Protein AF-A0A928D3M2-F1 (afdb_monomer)

Foldseek 3Di:
DVVVVLLVVLVLLLVLLQAQFDDDDDDDDDDDDDDPDDDFQQLDPLRLVLQCLVCLVVLPLPSNVVQADPVLCVVVPPCDSVNSSSSSNSSVVPPVNVLCSQLVNCLSVLNLVSNQVSPDPVVQVVLCVVVVNDSVVSSVVSSVCSVVSNVSNCVSQVVQWDDDPSGIGGYCVPSDNSVVVVVVVVLQVLLQVLLLLLLQLQCVVCVVVVQFGAQDSLVSLVVCSSPDHSQVNLVSQERPQFPQADRDPDSDDDLSSGQKQAQGHRVDGLVVDPCQVLAFGIKGFQLRDPQPDQFIWTATSNSHIDTDGDHRSNPDAQLVVLVVSCVVVVHDCDPVSVSSSVSSVVSSVVD

Nearest PDB structures (foldseek):
  4w6v-assembly1_A  TM=1.801E-01  e=9.505E+00  Yersinia enterocolitica subsp. palearctica YE-P4

Structure (mmCIF, N/CA/C/O backbone):
data_AF-A0A928D3M2-F1
#
_entry.id   AF-A0A928D3M2-F1
#
loop_
_atom_site.group_PDB
_atom_site.id
_atom_site.type_symbol
_atom_site.label_atom_id
_atom_site.label_alt_id
_atom_site.label_comp_id
_atom_site.label_asym_id
_atom_site.label_entity_id
_atom_site.label_seq_id
_atom_site.pdbx_PDB_ins_code
_atom_site.Cartn_x
_atom_site.Cartn_y
_atom_site.Cartn_z
_atom_site.occupancy
_atom_site.B_iso_or_equiv
_atom_site.auth_seq_id
_atom_site.auth_comp_id
_atom_site.auth_asym_id
_atom_site.auth_atom_id
_atom_site.pdbx_PDB_model_num
ATOM 1 N N . MET A 1 1 ? 7.521 0.552 -31.554 1.00 62.47 1 MET A N 1
ATOM 2 C CA . MET A 1 1 ? 8.120 -0.748 -31.273 1.00 62.47 1 MET A CA 1
ATOM 3 C C . MET A 1 1 ? 9.401 -0.459 -30.557 1.00 62.47 1 MET A C 1
ATOM 5 O O . MET A 1 1 ? 9.390 -0.812 -29.409 1.00 62.47 1 MET A O 1
ATOM 9 N N . PHE A 1 2 ? 10.323 0.374 -31.042 1.00 68.50 2 PHE A N 1
ATOM 10 C CA . PHE A 1 2 ? 11.423 0.926 -30.237 1.00 68.50 2 PHE A CA 1
ATOM 11 C C . PHE A 1 2 ? 10.944 1.568 -28.921 1.00 68.50 2 PHE A C 1
ATOM 13 O O . PHE A 1 2 ? 11.212 1.004 -27.869 1.00 68.50 2 PHE A O 1
ATOM 20 N N . LYS A 1 3 ? 10.080 2.603 -28.942 1.00 70.38 3 LYS A N 1
ATOM 21 C CA . LYS A 1 3 ? 9.467 3.143 -27.697 1.00 70.38 3 LYS A CA 1
ATOM 22 C C . LYS A 1 3 ? 8.755 2.091 -26.835 1.00 70.38 3 LYS A C 1
ATOM 24 O O . LYS A 1 3 ? 8.817 2.138 -25.616 1.00 70.38 3 LYS A O 1
ATOM 29 N N . ARG A 1 4 ? 8.076 1.122 -27.463 1.00 67.62 4 ARG A N 1
ATOM 30 C CA . ARG A 1 4 ? 7.355 0.055 -26.742 1.00 67.62 4 ARG A CA 1
ATOM 31 C C . ARG A 1 4 ? 8.307 -0.973 -26.141 1.00 67.62 4 ARG A C 1
ATOM 33 O O . ARG A 1 4 ? 8.032 -1.436 -25.056 1.00 67.62 4 ARG A O 1
ATOM 40 N N . VAL A 1 5 ? 9.397 -1.304 -26.821 1.00 68.56 5 VAL A N 1
ATOM 41 C CA . VAL A 1 5 ? 10.455 -2.217 -26.394 1.00 68.56 5 VAL A CA 1
ATOM 42 C C . VAL A 1 5 ? 11.243 -1.555 -25.281 1.00 68.56 5 VAL A C 1
ATOM 44 O O . VAL A 1 5 ? 11.478 -2.216 -24.288 1.00 68.56 5 VAL A O 1
ATOM 47 N N . MET A 1 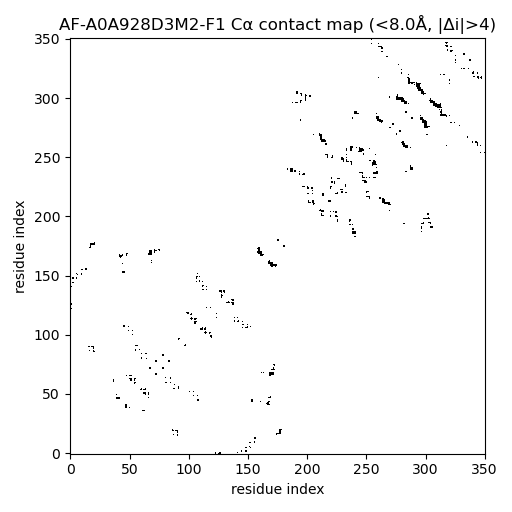6 ? 11.560 -0.261 -25.387 1.00 70.06 6 MET A N 1
ATOM 48 C CA . MET A 1 6 ? 12.191 0.508 -24.312 1.00 70.06 6 MET A CA 1
ATOM 49 C C . MET A 1 6 ? 11.274 0.621 -23.091 1.00 70.06 6 MET A C 1
ATOM 51 O O . MET A 1 6 ? 11.710 0.343 -21.981 1.00 70.06 6 MET A O 1
ATOM 55 N N . SER A 1 7 ? 9.982 0.901 -23.285 1.00 66.19 7 SER A N 1
ATOM 56 C CA . SER A 1 7 ? 8.991 0.897 -22.202 1.00 66.19 7 SER A CA 1
ATOM 57 C C . SER A 1 7 ? 8.798 -0.498 -21.584 1.00 66.19 7 SER A C 1
ATOM 59 O O . SER A 1 7 ? 8.741 -0.625 -20.363 1.00 66.19 7 SER A O 1
ATOM 61 N N . LEU A 1 8 ? 8.774 -1.560 -22.396 1.00 58.56 8 LEU A N 1
ATOM 62 C CA . LEU A 1 8 ? 8.721 -2.942 -21.916 1.00 58.56 8 LEU A CA 1
ATOM 63 C C . LEU A 1 8 ? 10.002 -3.297 -21.160 1.00 58.56 8 LEU A C 1
ATOM 65 O O . LEU A 1 8 ? 9.919 -3.933 -20.123 1.00 58.56 8 LEU A O 1
ATOM 69 N N . LEU A 1 9 ? 11.167 -2.840 -21.624 1.00 65.88 9 LEU A N 1
ATOM 70 C CA . LEU A 1 9 ? 12.449 -3.018 -20.948 1.00 65.88 9 LEU A CA 1
ATOM 71 C C . LEU A 1 9 ? 12.473 -2.320 -19.599 1.00 65.88 9 LEU A C 1
ATOM 73 O O . LEU A 1 9 ? 12.956 -2.892 -18.636 1.00 65.88 9 LEU A O 1
ATOM 77 N N . THR A 1 10 ? 11.947 -1.101 -19.525 1.00 63.31 10 THR A N 1
ATOM 78 C CA . THR A 1 10 ? 11.756 -0.352 -18.284 1.00 63.31 10 THR A CA 1
ATOM 79 C C . THR A 1 10 ? 10.900 -1.146 -17.297 1.00 63.31 10 THR A C 1
ATOM 81 O O . THR A 1 10 ? 11.272 -1.275 -16.132 1.00 63.31 10 THR A O 1
ATOM 84 N N . VAL A 1 11 ? 9.789 -1.725 -17.763 1.00 55.38 11 VAL A N 1
ATOM 85 C CA . VAL A 1 11 ? 8.927 -2.579 -16.935 1.00 55.38 11 VAL A CA 1
ATOM 86 C C . VAL A 1 11 ? 9.648 -3.867 -16.548 1.00 55.38 11 VAL A C 1
ATOM 88 O O . VAL A 1 11 ? 9.605 -4.250 -15.391 1.00 55.38 11 VAL A O 1
ATOM 91 N N . VAL A 1 12 ? 10.353 -4.512 -17.474 1.00 57.16 12 VAL A N 1
ATOM 92 C CA . VAL A 1 12 ? 11.064 -5.774 -17.253 1.00 57.16 12 VAL A CA 1
ATOM 93 C C . VAL A 1 12 ? 12.249 -5.592 -16.304 1.00 57.16 12 VAL A C 1
ATOM 95 O O . VAL A 1 12 ? 12.388 -6.384 -15.385 1.00 57.16 12 VAL A O 1
ATOM 98 N N . LEU A 1 13 ? 13.054 -4.538 -16.439 1.00 62.81 13 LEU A N 1
ATOM 99 C CA . LEU A 1 13 ? 14.112 -4.177 -15.487 1.00 62.81 13 LEU A CA 1
ATOM 100 C C . LEU A 1 13 ? 13.523 -3.846 -14.114 1.00 62.81 13 LEU A C 1
ATOM 102 O O . LEU A 1 13 ? 14.015 -4.342 -13.105 1.00 62.81 13 LEU A O 1
ATOM 106 N N . GLY A 1 14 ? 12.433 -3.072 -14.076 1.00 58.53 14 GLY A N 1
ATOM 107 C CA . GLY A 1 14 ? 11.723 -2.762 -12.838 1.00 58.53 14 GLY A CA 1
ATOM 108 C C . GLY A 1 14 ? 11.128 -4.002 -12.164 1.00 58.53 14 GLY A C 1
ATOM 109 O O . GLY A 1 14 ? 11.185 -4.115 -10.948 1.00 58.53 14 GLY A O 1
ATOM 110 N N . VAL A 1 15 ? 10.601 -4.955 -12.934 1.00 49.81 15 VAL A N 1
ATOM 111 C CA . VAL A 1 15 ? 10.026 -6.209 -12.432 1.00 49.81 15 VAL A CA 1
ATOM 112 C C . VAL A 1 15 ? 11.121 -7.205 -12.060 1.00 49.81 15 VAL A C 1
ATOM 114 O O . VAL A 1 15 ? 11.005 -7.833 -11.023 1.00 49.81 15 VAL A O 1
ATOM 117 N N . MET A 1 16 ? 12.207 -7.340 -12.825 1.00 54.28 16 MET A N 1
ATOM 118 C CA . MET A 1 16 ? 13.300 -8.272 -12.512 1.00 54.28 16 MET A CA 1
ATOM 119 C C . MET A 1 16 ? 14.088 -7.853 -11.271 1.00 54.28 16 MET A C 1
ATOM 121 O O . MET A 1 16 ? 14.431 -8.719 -10.467 1.00 54.28 16 MET A O 1
ATOM 125 N N . LEU A 1 17 ? 14.300 -6.547 -11.071 1.00 53.72 17 LEU A N 1
ATOM 126 C CA . LEU A 1 17 ? 14.847 -6.014 -9.819 1.00 53.72 17 LEU A CA 1
ATOM 127 C C . LEU A 1 17 ? 13.923 -6.291 -8.624 1.00 53.72 17 LEU A C 1
ATOM 129 O O . LEU A 1 17 ? 14.406 -6.436 -7.508 1.00 53.72 17 LEU A O 1
ATOM 133 N N . VAL A 1 18 ? 12.614 -6.426 -8.857 1.00 48.44 18 VAL A N 1
ATOM 134 C CA . VAL A 1 18 ? 11.627 -6.784 -7.827 1.00 48.44 18 VAL A CA 1
ATOM 135 C C . VAL A 1 18 ? 11.446 -8.300 -7.682 1.00 48.44 18 VAL A C 1
ATOM 137 O O . VAL A 1 18 ? 11.096 -8.731 -6.598 1.00 48.44 18 VAL A O 1
ATOM 140 N N . CYS A 1 19 ? 11.668 -9.123 -8.716 1.00 37.03 19 CYS A N 1
ATOM 141 C CA . CYS A 1 19 ? 11.239 -10.534 -8.785 1.00 37.03 19 CYS A CA 1
ATOM 142 C C . CYS A 1 19 ? 12.330 -11.594 -8.548 1.00 37.03 19 CYS A C 1
ATOM 144 O O . CYS A 1 19 ? 12.019 -12.786 -8.551 1.00 37.03 19 CYS A O 1
ATOM 146 N N . CYS A 1 20 ? 13.575 -11.217 -8.255 1.00 45.06 20 CYS A N 1
ATOM 147 C CA . CYS A 1 20 ? 14.636 -12.189 -7.969 1.00 45.06 20 CYS A CA 1
ATOM 148 C C . CYS A 1 20 ? 14.691 -12.592 -6.493 1.00 45.06 20 CYS A C 1
ATOM 150 O O . CYS A 1 20 ? 15.542 -12.140 -5.734 1.00 45.06 20 CYS A O 1
ATOM 152 N N . GLY A 1 21 ? 13.777 -13.481 -6.104 1.00 39.31 21 GLY A N 1
ATOM 153 C CA . GLY A 1 21 ? 13.749 -14.122 -4.789 1.00 39.31 21 GLY A CA 1
ATOM 154 C C . GLY A 1 21 ? 13.285 -15.571 -4.894 1.00 39.31 21 GLY A C 1
ATOM 155 O O . GLY A 1 21 ? 12.153 -15.877 -4.547 1.00 39.31 21 GLY A O 1
ATOM 156 N N . CYS A 1 22 ? 14.142 -16.445 -5.428 1.00 36.56 22 CYS A N 1
ATOM 157 C CA . CYS A 1 22 ? 14.086 -17.904 -5.264 1.00 36.56 22 CYS A CA 1
ATOM 158 C C . CYS A 1 22 ? 15.414 -18.500 -5.761 1.00 36.56 22 CYS A C 1
ATOM 160 O O . CYS A 1 22 ? 15.548 -18.846 -6.932 1.00 36.56 22 CYS A O 1
ATOM 162 N N . GLY A 1 23 ? 16.409 -18.591 -4.879 1.00 36.75 23 GLY A N 1
ATOM 163 C CA . GLY A 1 23 ? 17.674 -19.279 -5.136 1.00 36.75 23 GLY A CA 1
ATOM 164 C C . GLY A 1 23 ? 18.000 -20.189 -3.958 1.00 36.75 23 GLY A C 1
ATOM 165 O O . GLY A 1 23 ? 17.955 -19.740 -2.818 1.00 36.75 23 GLY A O 1
ATOM 166 N N . LYS A 1 24 ? 18.249 -21.471 -4.242 1.00 38.53 24 LYS A N 1
ATOM 167 C CA . LYS A 1 24 ? 18.754 -22.466 -3.288 1.00 38.53 24 LYS A CA 1
ATOM 168 C C . LYS A 1 24 ? 20.224 -22.188 -2.984 1.00 38.53 24 LYS A C 1
ATOM 170 O O . LYS A 1 24 ? 20.948 -21.782 -3.890 1.00 38.53 24 LYS A O 1
ATOM 175 N N . ASP A 1 25 ? 20.629 -22.493 -1.755 1.00 31.89 25 ASP A N 1
ATOM 176 C CA . ASP A 1 25 ? 22.012 -22.451 -1.282 1.00 31.89 25 ASP A CA 1
ATOM 177 C C . ASP A 1 25 ? 22.955 -23.125 -2.288 1.00 31.89 25 ASP A C 1
ATOM 179 O O . ASP A 1 25 ? 22.860 -24.326 -2.558 1.00 31.89 25 ASP A O 1
ATOM 183 N N . SER A 1 26 ? 23.846 -22.333 -2.877 1.00 39.00 26 SER A N 1
ATOM 184 C CA . SER A 1 26 ? 24.954 -22.822 -3.688 1.00 39.00 26 SER A CA 1
ATOM 185 C C . SER A 1 26 ? 26.255 -22.417 -3.013 1.00 39.00 26 SER A C 1
ATOM 187 O O . SER A 1 26 ? 26.586 -21.233 -2.968 1.00 39.00 26 SER A O 1
ATOM 189 N N . ASP A 1 27 ? 26.991 -23.403 -2.507 1.00 34.03 27 ASP A N 1
ATOM 190 C CA . ASP A 1 27 ? 28.328 -23.227 -1.947 1.00 34.03 27 ASP A CA 1
ATOM 191 C C . ASP A 1 27 ? 29.297 -22.721 -3.028 1.00 34.03 27 ASP A C 1
ATOM 193 O O . ASP A 1 27 ? 29.801 -23.492 -3.849 1.00 34.03 27 ASP A O 1
ATOM 197 N N . SER A 1 28 ? 29.593 -21.420 -3.032 1.00 39.06 28 SER A N 1
ATOM 198 C CA . SER A 1 28 ? 30.655 -20.845 -3.860 1.00 39.06 28 SER A CA 1
ATOM 199 C C . SER A 1 28 ? 31.855 -20.450 -3.000 1.00 39.06 28 SER A C 1
ATOM 201 O O . SER A 1 28 ? 31.776 -19.539 -2.179 1.00 39.06 28 SER A O 1
ATOM 203 N N . LYS A 1 29 ? 32.999 -21.108 -3.216 1.00 36.12 29 LYS A N 1
ATOM 204 C CA . LYS A 1 29 ? 34.301 -20.677 -2.685 1.00 36.12 29 LYS A CA 1
ATOM 205 C C . LYS A 1 29 ? 34.822 -19.498 -3.513 1.00 36.12 29 LYS A C 1
ATOM 207 O O . LYS A 1 29 ? 35.216 -19.695 -4.659 1.00 36.12 29 LYS A O 1
ATOM 212 N N . SER A 1 30 ? 34.871 -18.298 -2.937 1.00 38.09 30 SER A N 1
ATOM 213 C CA . SER A 1 30 ? 35.497 -17.120 -3.555 1.00 38.09 30 SER A CA 1
ATOM 214 C C . SER A 1 30 ? 36.898 -16.870 -2.985 1.00 38.09 30 SER A C 1
ATOM 216 O O . SER A 1 30 ? 37.050 -16.610 -1.792 1.00 38.09 30 SER A O 1
ATOM 218 N N . GLY A 1 31 ? 37.926 -16.913 -3.836 1.00 34.72 31 GLY A N 1
ATOM 219 C CA . GLY A 1 31 ? 39.236 -16.321 -3.552 1.00 34.72 31 GLY A CA 1
ATOM 220 C C . GLY A 1 31 ? 39.247 -14.864 -4.017 1.00 34.72 31 GLY A C 1
ATOM 221 O O . GLY A 1 31 ? 38.990 -14.603 -5.188 1.00 34.72 31 GLY A O 1
ATOM 222 N N . SER A 1 32 ? 39.508 -13.920 -3.110 1.00 34.94 32 SER A N 1
ATOM 223 C CA . SER A 1 32 ? 39.486 -12.475 -3.386 1.00 34.94 32 SER A CA 1
ATOM 224 C C . SER A 1 32 ? 40.903 -11.919 -3.536 1.00 34.94 32 SER A C 1
ATOM 226 O O . SER A 1 32 ? 41.659 -11.878 -2.565 1.00 34.94 32 SER A O 1
ATOM 228 N N . ALA A 1 33 ? 41.232 -11.422 -4.729 1.00 37.00 33 ALA A N 1
ATOM 229 C CA . ALA A 1 33 ? 42.280 -10.426 -4.922 1.00 37.00 33 ALA A CA 1
ATOM 230 C C . ALA A 1 33 ? 41.610 -9.042 -4.931 1.00 37.00 33 ALA A C 1
ATOM 232 O O . ALA A 1 33 ? 40.853 -8.727 -5.846 1.00 37.00 33 ALA A O 1
ATOM 233 N N . ALA A 1 34 ? 41.857 -8.232 -3.899 1.00 37.81 34 ALA A N 1
ATOM 234 C CA . ALA A 1 34 ? 41.281 -6.897 -3.769 1.00 37.81 34 ALA A CA 1
ATOM 235 C C . ALA A 1 34 ? 41.968 -5.918 -4.739 1.00 37.81 34 ALA A C 1
ATOM 237 O O . ALA A 1 34 ? 42.950 -5.262 -4.395 1.00 37.81 34 ALA A O 1
ATOM 238 N N . GLY A 1 35 ? 41.471 -5.841 -5.973 1.00 44.00 35 GLY A N 1
ATOM 239 C CA . GLY A 1 35 ? 41.755 -4.724 -6.869 1.00 44.00 35 GLY A CA 1
ATOM 240 C C . GLY A 1 35 ? 40.925 -3.513 -6.445 1.00 44.00 35 GLY A C 1
ATOM 241 O O . GLY A 1 35 ? 39.724 -3.638 -6.221 1.00 44.00 35 GLY A O 1
ATOM 242 N N . SER A 1 36 ? 41.537 -2.336 -6.308 1.00 46.28 36 SER A N 1
ATOM 243 C CA . SER A 1 36 ? 40.789 -1.109 -6.018 1.00 46.28 36 SER A CA 1
ATOM 244 C C . SER A 1 36 ? 39.851 -0.787 -7.183 1.00 46.28 36 SER A C 1
ATOM 246 O O . SER A 1 36 ? 40.319 -0.594 -8.308 1.00 46.28 36 SER A O 1
ATOM 248 N N . ALA A 1 37 ? 38.546 -0.721 -6.914 1.00 50.56 37 ALA A N 1
ATOM 249 C CA . ALA A 1 37 ? 37.542 -0.351 -7.905 1.00 50.56 37 ALA A CA 1
ATOM 250 C C . ALA A 1 37 ? 37.852 1.037 -8.511 1.00 50.56 37 ALA A C 1
ATOM 252 O O . ALA A 1 37 ? 38.298 1.934 -7.788 1.00 50.56 37 ALA A O 1
ATOM 253 N N . PRO A 1 38 ? 37.634 1.237 -9.824 1.00 54.16 38 PRO A N 1
ATOM 254 C CA . PRO A 1 38 ? 37.855 2.529 -10.463 1.00 54.16 38 PRO A CA 1
ATOM 255 C C . PRO A 1 38 ? 36.963 3.611 -9.838 1.00 54.16 38 PRO A C 1
ATOM 257 O O . PRO A 1 38 ? 35.815 3.353 -9.474 1.00 54.16 38 PRO A O 1
ATOM 260 N N . ALA A 1 39 ? 37.487 4.834 -9.723 1.00 65.00 39 ALA A N 1
ATOM 261 C CA . ALA A 1 39 ? 36.723 5.977 -9.234 1.00 65.00 39 ALA A CA 1
ATOM 262 C C . ALA A 1 39 ? 35.598 6.314 -10.228 1.00 65.00 39 ALA A C 1
ATOM 264 O O . ALA A 1 39 ? 35.860 6.762 -11.342 1.00 65.00 39 ALA A O 1
ATOM 265 N N . ILE A 1 40 ? 34.350 6.070 -9.831 1.00 71.56 40 ILE A N 1
ATOM 266 C CA . ILE A 1 40 ? 33.157 6.396 -10.621 1.00 71.56 40 ILE A CA 1
ATOM 267 C C . ILE A 1 40 ? 32.708 7.807 -10.245 1.00 71.56 40 ILE A C 1
ATOM 269 O O . ILE A 1 40 ? 32.594 8.128 -9.060 1.00 71.56 40 ILE A O 1
ATOM 273 N N . ASP A 1 41 ? 32.431 8.643 -11.245 1.00 75.94 41 ASP A N 1
ATOM 274 C CA . ASP A 1 41 ? 31.804 9.942 -11.022 1.00 75.94 41 ASP A CA 1
ATOM 275 C C . ASP A 1 41 ? 30.347 9.744 -10.586 1.00 75.94 41 ASP A C 1
ATOM 277 O O . ASP A 1 41 ? 29.439 9.554 -11.394 1.00 75.94 41 ASP A O 1
ATOM 281 N N . GLN A 1 42 ? 30.130 9.757 -9.274 1.00 76.12 42 GLN A N 1
ATOM 282 C CA . GLN A 1 42 ? 28.802 9.626 -8.687 1.00 76.12 42 GLN A CA 1
ATOM 283 C C . GLN A 1 42 ? 27.968 10.912 -8.823 1.00 76.12 42 GLN A C 1
ATOM 285 O O . GLN A 1 42 ? 26.826 10.922 -8.380 1.00 76.12 42 GLN A O 1
ATOM 290 N N . SER A 1 43 ? 28.468 11.997 -9.426 1.00 76.25 43 SER A N 1
ATOM 291 C CA . SER A 1 43 ? 27.649 13.198 -9.659 1.00 76.25 43 SER A CA 1
ATOM 292 C C . SER A 1 43 ? 26.608 13.012 -10.778 1.00 76.25 43 SER A C 1
ATOM 294 O O . SER A 1 43 ? 25.590 13.710 -10.793 1.00 76.25 43 SER A O 1
ATOM 296 N N . ASP A 1 44 ? 26.785 12.007 -11.648 1.00 85.44 44 ASP A N 1
ATOM 297 C CA . ASP A 1 44 ? 25.857 11.655 -12.728 1.00 85.44 44 ASP A CA 1
ATOM 298 C C . ASP A 1 44 ? 25.182 10.291 -12.490 1.00 85.44 44 ASP A C 1
ATOM 300 O O . ASP A 1 44 ? 25.807 9.229 -12.516 1.00 85.44 44 ASP A O 1
ATOM 304 N N . ALA A 1 45 ? 23.855 10.311 -12.342 1.00 81.00 45 ALA A N 1
ATOM 305 C CA . ALA A 1 45 ? 23.015 9.117 -12.255 1.00 81.00 45 ALA A CA 1
ATOM 306 C C . ALA A 1 45 ? 23.235 8.141 -13.428 1.00 81.00 45 ALA A C 1
ATOM 308 O O . ALA A 1 45 ? 23.171 6.924 -13.253 1.00 81.00 45 ALA A O 1
ATOM 309 N N . THR A 1 46 ? 23.506 8.664 -14.627 1.00 85.38 46 THR A N 1
ATOM 310 C CA . THR A 1 46 ? 23.753 7.863 -15.833 1.00 85.38 46 THR A CA 1
ATOM 311 C C . THR A 1 46 ? 25.033 7.045 -15.701 1.00 85.38 46 THR A C 1
ATOM 313 O O . THR A 1 46 ? 25.036 5.854 -16.017 1.00 85.38 46 THR A O 1
ATOM 316 N N . ALA A 1 47 ? 26.099 7.662 -15.188 1.00 87.38 47 ALA A N 1
ATOM 317 C CA . ALA A 1 47 ? 27.379 7.004 -14.963 1.00 87.38 47 ALA A CA 1
ATOM 318 C C . ALA A 1 47 ? 27.255 5.880 -13.924 1.00 87.38 47 ALA A C 1
ATOM 320 O O . ALA A 1 47 ? 27.743 4.774 -14.156 1.00 87.38 47 ALA A O 1
ATOM 321 N N . VAL A 1 48 ? 26.521 6.121 -12.832 1.00 85.88 48 VAL A N 1
ATOM 322 C CA . VAL A 1 48 ? 26.248 5.110 -11.795 1.00 85.88 48 VAL A CA 1
ATOM 323 C C . VAL A 1 48 ? 25.485 3.909 -12.362 1.00 85.88 48 VAL A C 1
ATOM 325 O O . VAL A 1 48 ? 25.857 2.768 -12.091 1.00 85.88 48 VAL A O 1
ATOM 328 N N . MET A 1 49 ? 24.468 4.133 -13.203 1.00 83.88 49 MET A N 1
ATOM 329 C CA . MET A 1 49 ? 23.729 3.041 -13.855 1.00 83.88 49 MET A CA 1
ATOM 330 C C . MET A 1 49 ? 24.610 2.216 -14.797 1.00 83.88 49 MET A C 1
ATOM 332 O O . MET A 1 49 ? 24.552 0.987 -14.774 1.00 83.88 49 MET A O 1
ATOM 336 N N . ILE A 1 50 ? 25.437 2.868 -15.620 1.00 88.50 50 ILE A N 1
ATOM 337 C CA . ILE A 1 50 ? 26.354 2.169 -16.532 1.00 88.50 50 ILE A CA 1
ATOM 338 C C . ILE A 1 50 ? 27.350 1.326 -15.732 1.00 88.50 50 ILE A C 1
ATOM 340 O O . ILE A 1 50 ? 27.523 0.144 -16.034 1.00 88.50 50 ILE A O 1
ATOM 344 N N . ALA A 1 51 ? 27.942 1.903 -14.685 1.00 88.69 51 ALA A N 1
ATOM 345 C CA . ALA A 1 51 ? 28.885 1.204 -13.824 1.00 88.69 51 ALA A CA 1
ATOM 346 C C . ALA A 1 51 ? 28.237 0.018 -13.095 1.00 88.69 51 ALA A C 1
ATOM 348 O O . ALA A 1 51 ? 28.858 -1.033 -12.966 1.00 88.69 51 ALA A O 1
ATOM 349 N N . MET A 1 52 ? 26.969 0.142 -12.690 1.00 86.00 52 MET A N 1
ATOM 350 C CA . MET A 1 52 ? 26.206 -0.963 -12.110 1.00 86.00 52 MET A CA 1
ATOM 351 C C . MET A 1 52 ? 26.065 -2.115 -13.110 1.00 86.00 52 MET A C 1
ATOM 353 O O . MET A 1 52 ? 26.363 -3.258 -12.774 1.00 86.00 52 MET A O 1
ATOM 357 N N . ILE A 1 53 ? 25.659 -1.828 -14.353 1.00 86.06 53 ILE A N 1
ATOM 358 C CA . ILE A 1 53 ? 25.526 -2.862 -15.389 1.00 86.06 53 ILE A CA 1
ATOM 359 C C . ILE A 1 53 ? 26.883 -3.530 -15.659 1.00 86.06 53 ILE A C 1
ATOM 361 O O . ILE A 1 53 ? 26.952 -4.749 -15.790 1.00 86.06 53 ILE A O 1
ATOM 365 N N . GLU A 1 54 ? 27.964 -2.752 -15.735 1.00 90.25 54 GLU A N 1
ATOM 366 C CA . GLU A 1 54 ? 29.321 -3.278 -15.925 1.00 90.25 54 GLU A CA 1
ATOM 367 C C . GLU A 1 54 ? 29.792 -4.155 -14.764 1.00 90.25 54 GLU A C 1
ATOM 369 O O . GLU A 1 54 ? 30.388 -5.203 -15.011 1.00 90.25 54 GLU A O 1
ATOM 374 N N . ALA A 1 55 ? 29.506 -3.764 -13.522 1.00 86.94 55 ALA A N 1
ATOM 375 C CA . ALA A 1 55 ? 29.822 -4.567 -12.349 1.00 86.94 55 ALA A CA 1
ATOM 376 C C . ALA A 1 55 ? 29.083 -5.912 -12.388 1.00 86.94 55 ALA A C 1
ATOM 378 O O . ALA A 1 55 ? 29.698 -6.956 -12.178 1.00 86.94 55 ALA A O 1
ATOM 379 N N . VAL A 1 56 ? 27.794 -5.921 -12.748 1.00 82.62 56 VAL A N 1
ATOM 380 C CA . VAL A 1 56 ? 27.033 -7.176 -12.849 1.00 82.62 56 VAL A CA 1
ATOM 381 C C . VAL A 1 56 ? 27.529 -8.060 -14.000 1.00 82.62 56 VAL A C 1
ATOM 383 O O . VAL A 1 56 ? 27.695 -9.263 -13.811 1.00 82.62 56 VAL A O 1
ATOM 386 N N . GLU A 1 57 ? 27.833 -7.496 -15.175 1.00 85.56 57 GLU A N 1
ATOM 387 C CA . GLU A 1 57 ? 28.404 -8.258 -16.300 1.00 85.56 57 GLU A CA 1
ATOM 388 C C . GLU A 1 57 ? 29.741 -8.917 -15.947 1.00 85.56 57 GLU A C 1
ATOM 390 O O . GLU A 1 57 ? 29.983 -10.066 -16.318 1.00 85.56 57 GLU A O 1
ATOM 395 N N . LYS A 1 58 ? 30.597 -8.206 -15.205 1.00 89.38 58 LYS A N 1
ATOM 396 C CA . LYS A 1 58 ? 31.894 -8.715 -14.737 1.00 89.38 58 LYS A CA 1
ATOM 397 C C . LYS A 1 58 ? 31.777 -9.639 -13.530 1.00 89.38 58 LYS A C 1
ATOM 399 O O . LYS A 1 58 ? 32.784 -10.184 -13.094 1.00 89.38 58 LYS A O 1
ATOM 404 N N . SER A 1 59 ? 30.568 -9.820 -13.002 1.00 85.06 59 SER A N 1
ATOM 405 C CA . SER A 1 59 ? 30.336 -10.501 -11.732 1.00 85.06 59 SER A CA 1
ATOM 406 C C . SER A 1 59 ? 31.174 -9.913 -10.578 1.00 85.06 59 SER A C 1
ATOM 408 O O . SER A 1 59 ? 31.644 -10.636 -9.705 1.00 85.06 59 SER A O 1
ATOM 410 N N . ASP A 1 60 ? 31.368 -8.592 -10.586 1.00 87.12 60 ASP A N 1
ATOM 411 C CA . ASP A 1 60 ? 32.170 -7.845 -9.617 1.00 87.12 60 ASP A CA 1
ATOM 412 C C . ASP A 1 60 ? 31.285 -7.336 -8.469 1.00 87.12 60 ASP A C 1
ATOM 414 O O . ASP A 1 60 ? 30.708 -6.243 -8.509 1.00 87.12 60 ASP A O 1
ATOM 418 N N . ALA A 1 61 ? 31.149 -8.172 -7.440 1.00 81.88 61 ALA A N 1
ATOM 419 C CA . ALA A 1 61 ? 30.347 -7.864 -6.262 1.00 81.88 61 ALA A CA 1
ATOM 420 C C . ALA A 1 61 ? 30.879 -6.660 -5.472 1.00 81.88 61 ALA A C 1
ATOM 422 O O . ALA A 1 61 ? 30.093 -5.958 -4.839 1.00 81.88 61 ALA A O 1
ATOM 423 N N . ASP A 1 62 ? 32.190 -6.406 -5.492 1.00 84.25 62 ASP A N 1
ATOM 424 C CA . ASP A 1 62 ? 32.808 -5.274 -4.795 1.00 84.25 62 ASP A CA 1
ATOM 425 C C . ASP A 1 62 ? 32.466 -3.950 -5.465 1.00 84.25 62 ASP A C 1
ATOM 427 O O . ASP A 1 62 ? 32.012 -3.022 -4.791 1.00 84.25 62 ASP A O 1
ATOM 431 N N . ALA A 1 63 ? 32.607 -3.875 -6.790 1.00 87.38 63 ALA A N 1
ATOM 432 C CA . ALA A 1 63 ? 32.219 -2.694 -7.551 1.00 87.38 63 ALA A CA 1
ATOM 433 C C . ALA A 1 63 ? 30.718 -2.407 -7.412 1.00 87.38 63 ALA A C 1
ATOM 435 O O . ALA A 1 63 ? 30.316 -1.261 -7.199 1.00 87.38 63 ALA A O 1
ATOM 436 N N . LEU A 1 64 ? 29.884 -3.450 -7.466 1.00 83.44 64 LEU A N 1
ATOM 437 C CA . LEU A 1 64 ? 28.440 -3.316 -7.301 1.00 83.44 64 LEU A CA 1
ATOM 438 C C . LEU A 1 64 ? 28.071 -2.835 -5.896 1.00 83.44 64 LEU A C 1
ATOM 440 O O . LEU A 1 64 ? 27.268 -1.915 -5.744 1.00 83.44 64 LEU A O 1
ATOM 444 N N . TYR A 1 65 ? 28.694 -3.414 -4.868 1.00 82.38 65 TYR A N 1
ATOM 445 C CA . TYR A 1 65 ? 28.483 -3.000 -3.489 1.00 82.38 65 TYR A CA 1
ATOM 446 C C . TYR A 1 65 ? 28.925 -1.552 -3.279 1.00 82.38 65 TYR A C 1
ATOM 448 O O . TYR A 1 65 ? 28.173 -0.786 -2.685 1.00 82.38 65 TYR A O 1
ATOM 456 N N . ALA A 1 66 ? 30.071 -1.136 -3.828 1.00 86.62 66 ALA A N 1
ATOM 457 C CA . ALA A 1 66 ? 30.581 0.234 -3.746 1.00 86.62 66 ALA A CA 1
ATOM 458 C C . ALA A 1 66 ? 29.624 1.286 -4.342 1.00 86.62 66 ALA A C 1
ATOM 460 O O . ALA A 1 66 ? 29.588 2.416 -3.851 1.00 86.62 66 ALA A O 1
ATOM 461 N N . LEU A 1 67 ? 28.816 0.906 -5.338 1.00 86.06 67 LEU A N 1
ATOM 462 C CA . LEU A 1 67 ? 27.797 1.758 -5.961 1.00 86.06 67 LEU A CA 1
ATOM 463 C C . LEU A 1 67 ? 26.514 1.912 -5.133 1.00 86.06 67 LEU A C 1
ATOM 465 O O . LEU A 1 67 ? 25.694 2.782 -5.431 1.00 86.06 67 LEU A O 1
ATOM 469 N N . THR A 1 68 ? 26.314 1.083 -4.109 1.00 81.12 68 THR A N 1
ATOM 470 C CA . THR A 1 68 ? 25.106 1.129 -3.273 1.00 81.12 68 THR A CA 1
ATOM 471 C C . THR A 1 68 ? 25.216 2.170 -2.169 1.00 81.12 68 THR A C 1
ATOM 473 O O . THR A 1 68 ? 26.315 2.452 -1.688 1.00 81.12 68 THR A O 1
ATOM 476 N N . ASP A 1 69 ? 24.085 2.737 -1.755 1.00 75.69 69 ASP A N 1
ATOM 477 C CA . ASP A 1 69 ? 24.043 3.786 -0.731 1.00 75.69 69 ASP A CA 1
ATOM 478 C C . ASP A 1 69 ? 24.590 3.275 0.622 1.00 75.69 69 ASP A C 1
ATOM 480 O O . ASP A 1 69 ? 24.004 2.355 1.206 1.00 75.69 69 ASP A O 1
ATOM 484 N N . PRO A 1 70 ? 25.679 3.865 1.164 1.00 73.56 70 PRO A N 1
ATOM 485 C CA . PRO A 1 70 ? 26.239 3.487 2.459 1.00 73.56 70 PRO A CA 1
ATOM 486 C C . PRO A 1 70 ? 25.232 3.555 3.614 1.00 73.56 70 PRO A C 1
ATOM 488 O O . PRO A 1 70 ? 25.291 2.725 4.521 1.00 73.56 70 PRO A O 1
ATOM 491 N N . GLN A 1 71 ? 24.294 4.508 3.582 1.00 67.38 71 GLN A N 1
ATOM 492 C CA . GLN A 1 71 ? 23.263 4.655 4.612 1.00 67.38 71 GLN A CA 1
ATOM 493 C C . GLN A 1 71 ? 22.178 3.576 4.491 1.00 67.38 71 GLN A C 1
ATOM 495 O O . GLN A 1 71 ? 21.626 3.136 5.504 1.00 67.38 71 GLN A O 1
ATOM 500 N N . ALA A 1 72 ? 21.895 3.107 3.272 1.00 63.84 72 ALA A N 1
ATOM 501 C CA . ALA A 1 72 ? 20.966 2.006 3.021 1.00 63.84 72 ALA A CA 1
ATOM 502 C C . ALA A 1 72 ? 21.544 0.642 3.430 1.00 63.84 72 ALA A C 1
ATOM 504 O O . ALA A 1 72 ? 20.793 -0.214 3.904 1.00 63.84 72 ALA A O 1
ATOM 505 N N . ARG A 1 73 ? 22.869 0.445 3.332 1.00 67.00 73 ARG A N 1
ATOM 506 C CA . ARG A 1 73 ? 23.539 -0.807 3.746 1.00 67.00 73 ARG A CA 1
ATOM 507 C C . ARG A 1 73 ? 23.234 -1.174 5.203 1.00 67.00 73 ARG A C 1
ATOM 509 O O . ARG A 1 73 ? 22.976 -2.334 5.490 1.00 67.00 73 ARG A O 1
ATOM 516 N N . GLY A 1 74 ? 23.161 -0.190 6.104 1.00 57.25 74 GLY A N 1
ATOM 517 C CA . GLY A 1 74 ? 22.822 -0.418 7.517 1.00 57.25 74 GLY A CA 1
ATOM 518 C C . GLY A 1 74 ? 21.328 -0.611 7.815 1.00 57.25 74 GLY A C 1
ATOM 519 O O . GLY A 1 74 ? 20.985 -1.137 8.869 1.00 57.25 74 GLY A O 1
ATOM 520 N N . LYS A 1 75 ? 20.430 -0.189 6.911 1.00 55.78 75 LYS A N 1
ATOM 521 C CA . LYS A 1 75 ? 18.965 -0.238 7.106 1.00 55.78 75 LYS A CA 1
ATOM 522 C C . LYS A 1 75 ? 18.278 -1.389 6.375 1.00 55.78 75 LYS A C 1
ATOM 524 O O . LYS A 1 75 ? 17.188 -1.781 6.774 1.00 55.78 75 LYS A O 1
ATOM 529 N N . SER A 1 76 ? 18.904 -1.939 5.337 1.00 51.28 76 SER A N 1
ATOM 530 C CA . SER A 1 76 ? 18.356 -2.987 4.458 1.00 51.28 76 SER A CA 1
ATOM 531 C C . SER A 1 76 ? 18.205 -4.381 5.095 1.00 51.28 76 SER A C 1
ATOM 533 O O . SER A 1 76 ? 18.158 -5.374 4.379 1.00 51.28 76 SER A O 1
ATOM 535 N N . GLY A 1 77 ? 18.112 -4.470 6.427 1.00 50.56 77 GLY A N 1
ATOM 536 C CA . GLY A 1 77 ? 17.835 -5.719 7.136 1.00 50.56 77 GLY A CA 1
ATOM 537 C C . GLY A 1 77 ? 18.813 -6.838 6.777 1.00 50.56 77 GLY A C 1
ATOM 538 O O . GLY A 1 77 ? 18.406 -7.834 6.199 1.00 50.56 77 GLY A O 1
ATOM 539 N N . ASN A 1 78 ? 20.095 -6.684 7.122 1.00 54.78 78 ASN A N 1
ATOM 540 C CA . ASN A 1 78 ? 21.113 -7.740 7.013 1.00 54.78 78 ASN A CA 1
ATOM 541 C C . ASN A 1 78 ? 21.281 -8.391 5.625 1.00 54.78 78 ASN A C 1
ATOM 543 O O . ASN A 1 78 ? 21.750 -9.525 5.566 1.00 54.78 78 ASN A O 1
ATOM 547 N N . LEU A 1 79 ? 20.940 -7.728 4.513 1.00 61.47 79 LEU A N 1
ATOM 548 C CA . LEU A 1 79 ? 21.349 -8.240 3.203 1.00 61.47 79 LEU A CA 1
ATOM 549 C C . LEU A 1 79 ? 22.876 -8.206 3.130 1.00 61.47 79 LEU A C 1
ATOM 551 O O . LEU A 1 79 ? 23.484 -7.133 3.078 1.00 61.47 79 LEU A O 1
ATOM 555 N N . SER A 1 80 ? 23.492 -9.388 3.167 1.00 72.12 80 SER A N 1
ATOM 556 C CA . SER A 1 80 ? 24.929 -9.517 2.969 1.00 72.12 80 SER A CA 1
ATOM 557 C C . SER A 1 80 ? 25.302 -9.029 1.565 1.00 72.12 80 SER A C 1
ATOM 559 O O . SER A 1 80 ? 24.460 -8.941 0.660 1.00 72.12 80 SER A O 1
ATOM 561 N N . LYS A 1 81 ? 26.578 -8.691 1.362 1.00 76.31 81 LYS A N 1
ATOM 562 C CA . LYS A 1 81 ? 27.093 -8.341 0.031 1.00 76.31 81 LYS A CA 1
ATOM 563 C C . LYS A 1 81 ? 26.798 -9.471 -0.965 1.00 76.31 81 LYS A C 1
ATOM 565 O O . LYS A 1 81 ? 26.451 -9.209 -2.115 1.00 76.31 81 LYS A O 1
ATOM 570 N N . GLU A 1 82 ? 26.894 -10.707 -0.491 1.00 76.56 82 GLU A N 1
ATOM 571 C CA . GLU A 1 82 ? 26.649 -11.944 -1.216 1.00 76.56 82 GLU A CA 1
ATOM 572 C C . GLU A 1 82 ? 25.169 -12.096 -1.592 1.00 76.56 82 GLU A C 1
ATOM 574 O O . GLU A 1 82 ? 24.873 -12.391 -2.748 1.00 76.56 82 GLU A O 1
ATOM 579 N N . ASP 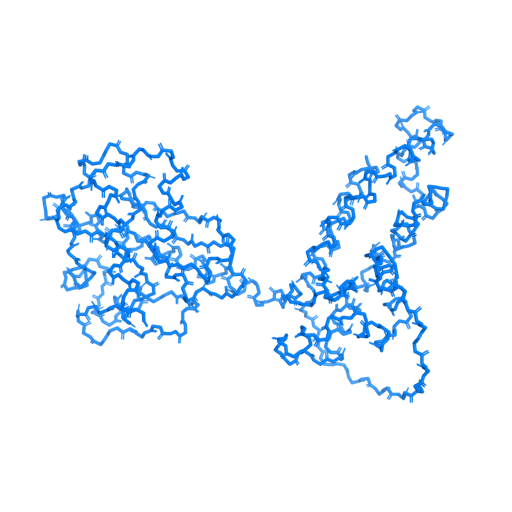A 1 83 ? 24.236 -11.811 -0.677 1.00 72.56 83 ASP A N 1
ATOM 580 C CA . ASP A 1 83 ? 22.793 -11.863 -0.962 1.00 72.56 83 ASP A CA 1
ATOM 581 C C . ASP A 1 83 ? 22.386 -10.826 -2.003 1.00 72.56 83 ASP A C 1
ATOM 583 O O . ASP A 1 83 ? 21.637 -11.116 -2.940 1.00 72.56 83 ASP A O 1
ATOM 587 N N . LEU A 1 84 ? 22.887 -9.598 -1.848 1.00 70.94 84 LEU A N 1
ATOM 588 C CA . LEU A 1 84 ? 22.637 -8.528 -2.799 1.00 70.94 84 LEU A CA 1
ATOM 589 C C . LEU A 1 84 ? 23.146 -8.910 -4.189 1.00 70.94 84 LEU A C 1
ATOM 591 O O . LEU A 1 84 ? 22.432 -8.773 -5.187 1.00 70.94 84 LEU A O 1
ATOM 595 N N . PHE A 1 85 ? 24.388 -9.385 -4.244 1.00 77.19 85 PHE A N 1
ATOM 596 C CA . PHE A 1 85 ? 25.011 -9.788 -5.486 1.00 77.19 85 PHE A CA 1
ATOM 597 C C . PHE A 1 85 ? 24.277 -10.973 -6.115 1.00 77.19 85 PHE A C 1
ATOM 599 O O . PHE A 1 85 ? 23.965 -10.915 -7.298 1.00 77.19 85 PHE A O 1
ATOM 606 N N . GLY A 1 86 ? 23.899 -11.986 -5.334 1.00 76.88 86 GLY A N 1
ATOM 607 C CA . GLY A 1 86 ? 23.122 -13.131 -5.804 1.00 76.88 86 GLY A CA 1
ATOM 608 C C . GLY A 1 86 ? 21.760 -12.726 -6.372 1.00 76.88 86 GLY A C 1
ATOM 609 O O . GLY A 1 86 ? 21.361 -13.212 -7.430 1.00 76.88 86 GLY A O 1
ATOM 610 N N . ARG A 1 87 ? 21.056 -11.776 -5.740 1.00 74.50 87 ARG A N 1
ATOM 611 C CA . ARG A 1 87 ? 19.782 -11.238 -6.255 1.00 74.50 87 ARG A CA 1
ATOM 612 C C . ARG A 1 87 ? 19.961 -10.521 -7.590 1.00 74.50 87 ARG A C 1
ATOM 614 O O . ARG A 1 87 ? 19.211 -10.785 -8.532 1.00 74.50 87 ARG A O 1
ATOM 621 N N . LEU A 1 88 ? 20.963 -9.649 -7.691 1.00 73.44 88 LEU A N 1
ATOM 622 C CA . LEU A 1 88 ? 21.254 -8.913 -8.923 1.00 73.44 88 LEU A CA 1
ATOM 623 C C . LEU A 1 88 ? 21.773 -9.849 -10.020 1.00 73.44 88 LEU A C 1
ATOM 625 O O . LEU A 1 88 ? 21.326 -9.770 -11.158 1.00 73.44 88 LEU A O 1
ATOM 629 N N . GLN A 1 89 ? 22.627 -10.811 -9.692 1.00 76.31 89 GLN A N 1
ATOM 630 C CA . GLN A 1 89 ? 23.126 -11.799 -10.641 1.00 76.31 89 GLN A CA 1
ATOM 631 C C . GLN A 1 89 ? 22.005 -12.715 -11.151 1.00 76.31 89 GLN A C 1
ATOM 633 O O . GLN A 1 89 ? 21.979 -13.030 -12.340 1.00 76.31 89 GLN A O 1
ATOM 638 N N . ASN A 1 90 ? 21.038 -13.087 -10.306 1.00 75.62 90 ASN A N 1
ATOM 639 C CA . ASN A 1 90 ? 19.849 -13.833 -10.726 1.00 75.62 90 ASN A CA 1
ATOM 640 C C . ASN A 1 90 ? 18.980 -13.018 -11.696 1.00 75.62 90 ASN A C 1
ATOM 642 O O . ASN A 1 90 ? 18.607 -13.535 -12.749 1.00 75.62 90 ASN A O 1
ATOM 646 N N . ALA A 1 91 ? 18.737 -11.733 -11.410 1.00 69.19 91 ALA A N 1
ATOM 647 C CA . ALA A 1 91 ? 18.026 -10.833 -12.328 1.00 69.19 91 ALA A CA 1
ATOM 648 C C . ALA A 1 91 ? 18.755 -10.712 -13.672 1.00 69.19 91 ALA A C 1
ATOM 650 O O . ALA A 1 91 ? 18.145 -10.802 -14.738 1.00 69.19 91 ALA A O 1
ATOM 651 N N . TRP A 1 92 ? 20.082 -10.596 -13.632 1.00 74.06 92 TRP A N 1
ATOM 652 C CA . TRP A 1 92 ? 20.926 -10.500 -14.821 1.00 74.06 92 TRP A CA 1
ATOM 653 C C . TRP A 1 92 ? 21.195 -11.831 -15.517 1.00 74.06 92 TRP A C 1
ATOM 655 O O . TRP A 1 92 ? 21.733 -11.841 -16.623 1.00 74.06 92 TRP A O 1
ATOM 665 N N . SER A 1 93 ? 20.806 -12.956 -14.923 1.00 75.88 93 SER A N 1
ATOM 666 C CA . SER A 1 93 ? 20.919 -14.269 -15.559 1.00 75.88 93 SER A CA 1
ATOM 667 C C . SER A 1 93 ? 19.832 -14.509 -16.604 1.00 75.88 93 SER A C 1
ATOM 669 O O . SER A 1 93 ? 19.962 -15.445 -17.392 1.00 75.88 93 SER A O 1
ATOM 671 N N . ASN A 1 94 ? 18.812 -13.644 -16.676 1.00 78.44 94 ASN A N 1
ATOM 672 C CA . ASN A 1 94 ? 17.788 -13.719 -17.708 1.00 78.44 94 ASN A CA 1
ATOM 673 C C . ASN A 1 94 ? 18.409 -13.547 -19.119 1.00 78.44 94 ASN A C 1
ATOM 675 O O . ASN A 1 94 ? 19.017 -12.506 -19.398 1.00 78.44 94 ASN A O 1
ATOM 679 N N . PRO A 1 95 ? 18.248 -14.532 -20.027 1.00 82.25 95 PRO A N 1
ATOM 680 C CA . PRO A 1 95 ? 18.826 -14.479 -21.369 1.00 82.25 95 PRO A CA 1
ATOM 681 C C . PRO A 1 95 ? 18.366 -13.270 -22.189 1.00 82.25 95 PRO A C 1
ATOM 683 O O . PRO A 1 95 ? 19.179 -12.658 -22.878 1.00 82.25 95 PRO A O 1
ATOM 686 N N . GLU A 1 96 ? 17.091 -12.886 -22.086 1.00 78.00 96 GLU A N 1
ATOM 687 C CA . GLU A 1 96 ? 16.547 -11.731 -22.805 1.00 78.00 96 GLU A CA 1
ATOM 688 C C . GLU A 1 96 ? 17.212 -10.444 -22.325 1.00 78.00 96 GLU A C 1
ATOM 690 O O . GLU A 1 96 ? 17.658 -9.635 -23.140 1.00 78.00 96 GLU A O 1
ATOM 695 N N . LEU A 1 97 ? 17.376 -10.283 -21.007 1.00 78.56 97 LEU A N 1
ATOM 696 C CA . LEU A 1 97 ? 18.051 -9.111 -20.466 1.00 78.56 97 LEU A CA 1
ATOM 697 C C . LEU A 1 97 ? 19.497 -9.044 -20.958 1.00 78.56 97 LEU A C 1
ATOM 699 O O . LEU A 1 97 ? 19.895 -8.004 -21.479 1.00 78.56 97 LEU A O 1
ATOM 703 N N . LYS A 1 98 ? 20.247 -10.156 -20.899 1.00 84.00 98 LYS A N 1
ATOM 704 C CA . LYS A 1 98 ? 21.628 -10.229 -21.411 1.00 84.00 98 LYS A CA 1
ATOM 705 C C . LYS A 1 98 ? 21.733 -9.794 -22.870 1.00 84.00 98 LYS A C 1
ATOM 707 O O . LYS A 1 98 ? 22.643 -9.042 -23.206 1.00 84.00 98 LYS A O 1
ATOM 712 N N . THR A 1 99 ? 20.793 -10.210 -23.723 1.00 84.75 99 THR A N 1
ATOM 713 C CA . THR A 1 99 ? 20.786 -9.786 -25.135 1.00 84.75 99 THR A CA 1
ATOM 714 C C . THR A 1 99 ? 20.518 -8.292 -25.320 1.00 84.75 99 THR A C 1
ATOM 716 O O . THR A 1 99 ? 20.950 -7.712 -26.312 1.00 84.75 99 THR A O 1
ATOM 719 N N . MET A 1 100 ? 19.849 -7.653 -24.358 1.00 84.88 100 MET A N 1
ATOM 720 C CA . MET A 1 100 ? 19.456 -6.245 -24.424 1.00 84.88 100 MET A CA 1
ATOM 721 C C . MET A 1 100 ? 20.420 -5.307 -23.681 1.00 84.88 100 MET A C 1
ATOM 723 O O . MET A 1 100 ? 20.390 -4.101 -23.929 1.00 84.88 100 MET A O 1
ATOM 727 N N . LEU A 1 101 ? 21.304 -5.822 -22.814 1.00 86.44 101 LEU A N 1
ATOM 728 C CA . LEU A 1 101 ? 22.264 -5.018 -22.040 1.00 86.44 101 LEU A CA 1
ATOM 729 C C . LEU A 1 101 ? 23.143 -4.096 -22.899 1.00 86.44 101 LEU A C 1
ATOM 731 O O . LEU A 1 101 ? 23.225 -2.910 -22.563 1.00 86.44 101 LEU A O 1
ATOM 735 N N . PRO A 1 102 ? 23.745 -4.549 -24.019 1.00 90.62 102 PRO A N 1
ATOM 736 C CA . PRO A 1 102 ? 24.533 -3.658 -24.869 1.00 90.62 102 PRO A CA 1
ATOM 737 C C . PRO A 1 102 ? 23.702 -2.482 -25.395 1.00 90.62 102 PRO A C 1
ATOM 739 O O . PRO A 1 102 ? 24.169 -1.344 -25.416 1.00 90.62 102 PRO A O 1
ATOM 742 N N . MET A 1 103 ? 22.440 -2.744 -25.749 1.00 90.19 103 MET A N 1
ATOM 743 C CA . MET A 1 103 ? 21.512 -1.735 -26.256 1.00 90.19 103 MET A CA 1
ATOM 744 C C . MET A 1 103 ? 21.125 -0.730 -25.165 1.00 90.19 103 MET A C 1
ATOM 746 O O . MET A 1 103 ? 21.108 0.470 -25.425 1.00 90.19 103 MET A O 1
ATOM 750 N N . ILE A 1 104 ? 20.870 -1.194 -23.935 1.00 87.12 104 ILE A N 1
ATOM 751 C CA . ILE A 1 104 ? 20.603 -0.324 -22.777 1.00 87.12 104 ILE A CA 1
ATOM 752 C C . ILE A 1 104 ? 21.803 0.582 -22.507 1.00 87.12 104 ILE A C 1
ATOM 754 O O . ILE A 1 104 ? 21.635 1.789 -22.349 1.00 87.12 104 ILE A O 1
ATOM 758 N N . LYS A 1 105 ? 23.020 0.024 -22.480 1.00 90.12 105 LYS A N 1
ATOM 759 C CA . LYS A 1 105 ? 24.247 0.800 -22.255 1.00 90.12 105 LYS A CA 1
ATOM 760 C C . LYS A 1 105 ? 24.435 1.878 -23.314 1.00 90.12 105 LYS A C 1
ATOM 762 O O . LYS A 1 105 ? 24.726 3.020 -22.965 1.00 90.12 105 LYS A O 1
ATOM 767 N N . ALA A 1 106 ? 24.260 1.529 -24.586 1.00 90.50 106 ALA A N 1
ATOM 768 C CA . ALA A 1 106 ? 24.357 2.483 -25.684 1.00 90.50 106 ALA A CA 1
ATOM 769 C C . ALA A 1 106 ? 23.285 3.585 -25.572 1.00 90.50 106 ALA A C 1
ATOM 771 O O . ALA A 1 106 ? 23.599 4.767 -25.704 1.00 90.50 106 ALA A O 1
ATOM 772 N N . ALA A 1 107 ? 22.049 3.223 -25.211 1.00 88.06 107 ALA A N 1
ATOM 773 C CA . ALA A 1 107 ? 20.958 4.179 -25.027 1.00 88.06 107 ALA A CA 1
ATOM 774 C C . ALA A 1 107 ? 21.199 5.134 -23.846 1.00 88.06 107 ALA A C 1
ATOM 776 O O . ALA A 1 107 ? 20.991 6.339 -23.975 1.00 88.06 107 ALA A O 1
ATOM 777 N N . LEU A 1 108 ? 21.703 4.631 -22.713 1.00 87.19 108 LEU A N 1
ATOM 778 C CA . LEU A 1 108 ? 22.085 5.462 -21.564 1.00 87.19 108 LEU A CA 1
ATOM 779 C C . LEU A 1 108 ? 23.202 6.453 -21.928 1.00 87.19 108 LEU A C 1
ATOM 781 O O . LEU A 1 108 ? 23.154 7.617 -21.521 1.00 87.19 108 LEU A O 1
ATOM 785 N N . LYS A 1 109 ? 24.162 6.025 -22.757 1.00 90.81 109 LYS A N 1
ATOM 786 C CA . LYS A 1 109 ? 25.214 6.892 -23.313 1.00 90.81 109 LYS A CA 1
ATOM 787 C C . LYS A 1 109 ? 24.685 7.903 -24.339 1.00 90.81 109 LYS A C 1
ATOM 789 O O . LYS A 1 109 ? 25.364 8.886 -24.609 1.00 90.81 109 LYS A O 1
ATOM 794 N N . GLY A 1 110 ? 23.471 7.713 -24.859 1.00 89.19 110 GLY A N 1
ATOM 795 C CA . GLY A 1 110 ? 22.893 8.541 -25.920 1.00 89.19 110 GLY A CA 1
ATOM 796 C C . GLY A 1 110 ? 23.488 8.267 -27.305 1.00 89.19 110 GLY A C 1
ATOM 797 O O . GLY A 1 110 ? 23.379 9.115 -28.186 1.00 89.19 110 GLY A O 1
ATOM 798 N N . ASP A 1 111 ? 24.118 7.106 -27.502 1.00 93.62 111 ASP A N 1
ATOM 799 C CA . ASP A 1 111 ? 24.767 6.721 -28.757 1.00 93.62 111 ASP A CA 1
ATOM 800 C C . ASP A 1 111 ? 23.794 5.926 -29.639 1.00 93.62 111 ASP A C 1
ATOM 802 O O . ASP A 1 111 ? 23.645 4.708 -29.512 1.00 93.62 111 ASP A O 1
ATOM 806 N N . ALA A 1 112 ? 23.081 6.633 -30.517 1.00 92.25 112 ALA A N 1
ATOM 807 C CA . ALA A 1 112 ? 22.077 6.028 -31.388 1.00 92.25 112 ALA A CA 1
ATOM 808 C C . ALA A 1 112 ? 22.667 5.046 -32.414 1.00 92.25 112 ALA A C 1
ATOM 810 O O . ALA A 1 112 ? 22.003 4.067 -32.766 1.00 92.25 112 ALA A O 1
ATOM 811 N N . ASP A 1 113 ? 23.900 5.280 -32.864 1.00 93.38 113 ASP A N 1
ATOM 812 C CA . ASP A 1 113 ? 24.564 4.426 -33.845 1.00 93.38 113 ASP A CA 1
ATOM 813 C C . ASP A 1 113 ? 24.992 3.105 -33.198 1.00 93.38 113 ASP A C 1
ATOM 815 O O . ASP A 1 113 ? 24.759 2.032 -33.763 1.00 93.38 113 ASP A O 1
ATOM 819 N N . GLU A 1 114 ? 25.521 3.154 -31.971 1.00 94.75 114 GLU A N 1
ATOM 820 C CA . GLU A 1 114 ? 25.825 1.942 -31.210 1.00 94.75 114 GLU A CA 1
ATOM 821 C C . GLU A 1 114 ? 24.541 1.203 -30.805 1.00 94.75 114 GLU A C 1
ATOM 823 O O . GLU A 1 114 ? 24.498 -0.022 -30.935 1.00 94.75 114 GLU A O 1
ATOM 828 N N . VAL A 1 115 ? 23.464 1.911 -30.417 1.00 91.75 115 VAL A N 1
ATOM 829 C CA . VAL A 1 115 ? 22.139 1.295 -30.188 1.00 91.75 115 VAL A CA 1
ATOM 830 C C . VAL A 1 115 ? 21.699 0.531 -31.426 1.00 91.75 115 VAL A C 1
ATOM 832 O O . VAL A 1 115 ? 21.324 -0.634 -31.307 1.00 91.75 115 VAL A O 1
ATOM 835 N N . TRP A 1 116 ? 21.767 1.149 -32.611 1.00 94.19 116 TRP A N 1
ATOM 836 C CA . TRP A 1 116 ? 21.440 0.463 -33.854 1.00 94.19 116 TRP A CA 1
ATOM 837 C C . TRP A 1 116 ? 22.323 -0.761 -34.039 1.00 94.19 116 TRP A C 1
ATOM 839 O O . TRP A 1 116 ? 21.815 -1.856 -34.233 1.00 94.19 116 TRP A O 1
ATOM 849 N N . LYS A 1 117 ? 23.643 -0.619 -33.947 1.00 95.62 117 LYS A N 1
ATOM 850 C CA . LYS A 1 117 ? 24.598 -1.706 -34.177 1.00 95.62 117 LYS A CA 1
ATOM 851 C C . LYS A 1 117 ? 24.300 -2.937 -33.318 1.00 95.62 117 LYS A C 1
ATOM 853 O O . LYS A 1 117 ? 24.205 -4.031 -33.878 1.00 95.62 117 LYS A O 1
ATOM 858 N N . VAL A 1 118 ? 24.079 -2.760 -32.015 1.00 93.69 118 VAL A N 1
ATOM 859 C CA . VAL A 1 118 ? 23.869 -3.860 -31.054 1.00 93.69 118 VAL A CA 1
ATOM 860 C C . VAL A 1 118 ? 22.413 -4.324 -30.934 1.00 93.69 118 VAL A C 1
ATOM 862 O O . VAL A 1 118 ? 22.137 -5.314 -30.259 1.00 93.69 118 VAL A O 1
ATOM 865 N N . MET A 1 119 ? 21.469 -3.642 -31.587 1.00 90.69 119 MET A N 1
ATOM 866 C CA . MET A 1 119 ? 20.055 -4.013 -31.569 1.00 90.69 119 MET A CA 1
ATOM 867 C C . MET A 1 119 ? 19.827 -5.400 -32.207 1.00 90.69 119 MET A C 1
ATOM 869 O O . MET A 1 119 ? 20.323 -5.651 -33.315 1.00 90.69 119 MET A O 1
ATOM 873 N N . PRO A 1 120 ? 19.032 -6.289 -31.572 1.00 92.19 120 PRO A N 1
ATOM 874 C CA . PRO A 1 120 ? 18.658 -7.577 -32.149 1.00 92.19 120 PRO A CA 1
ATOM 875 C C . PRO A 1 120 ? 18.046 -7.446 -33.550 1.00 92.19 120 PRO A C 1
ATOM 877 O O . PRO A 1 120 ? 17.202 -6.580 -33.795 1.00 92.19 120 PRO A O 1
ATOM 880 N N . GLN A 1 121 ? 18.416 -8.348 -34.466 1.00 92.62 121 GLN A N 1
ATOM 881 C CA . GLN A 1 121 ? 18.002 -8.275 -35.874 1.00 92.62 121 GLN A CA 1
ATOM 882 C C . GLN A 1 121 ? 16.477 -8.251 -36.049 1.00 92.62 121 GLN A C 1
ATOM 884 O O . GLN A 1 121 ? 15.970 -7.514 -36.890 1.00 92.62 121 GLN A O 1
ATOM 889 N N . ALA A 1 122 ? 15.729 -8.995 -35.229 1.00 89.38 122 ALA A N 1
ATOM 890 C CA . ALA A 1 122 ? 14.266 -8.982 -35.260 1.00 89.38 122 ALA A CA 1
ATOM 891 C C . ALA A 1 122 ? 13.685 -7.581 -34.985 1.00 89.38 122 ALA A C 1
ATOM 893 O O . ALA A 1 122 ? 12.731 -7.160 -35.643 1.00 89.38 122 ALA A O 1
ATOM 894 N N . ILE A 1 123 ? 14.294 -6.830 -34.061 1.00 89.44 123 ILE A N 1
ATOM 895 C CA . ILE A 1 123 ? 13.877 -5.466 -33.726 1.00 89.44 123 ILE A CA 1
ATOM 896 C C . ILE A 1 123 ? 14.269 -4.509 -34.859 1.00 89.44 123 ILE A C 1
ATOM 898 O O . ILE A 1 123 ? 13.414 -3.740 -35.300 1.00 89.44 123 ILE A O 1
ATOM 902 N N . LYS A 1 124 ? 15.487 -4.619 -35.413 1.00 92.31 124 LYS A N 1
ATOM 903 C CA . LYS A 1 124 ? 15.913 -3.837 -36.593 1.00 92.31 124 LYS A CA 1
ATOM 904 C C . LYS A 1 124 ? 14.939 -3.988 -37.756 1.00 92.31 124 LYS A C 1
ATOM 906 O O . LYS A 1 124 ? 14.447 -2.997 -38.280 1.00 92.31 124 LYS A O 1
ATOM 911 N N . GLN A 1 125 ? 14.605 -5.229 -38.113 1.00 93.50 125 GLN A N 1
ATOM 912 C CA . GLN A 1 125 ? 13.667 -5.528 -39.198 1.00 93.50 125 GLN A CA 1
ATOM 913 C C . GLN A 1 125 ? 12.276 -4.950 -38.929 1.00 93.50 125 GLN A C 1
ATOM 915 O O . GLN A 1 125 ? 11.616 -4.473 -39.848 1.00 93.50 125 GLN A O 1
ATOM 920 N N . SER A 1 126 ? 11.830 -4.956 -37.671 1.00 91.88 126 SER A N 1
ATOM 921 C CA . SER A 1 126 ? 10.559 -4.336 -37.305 1.00 91.88 126 SER A CA 1
ATOM 922 C C . SER A 1 126 ? 10.570 -2.817 -37.493 1.00 91.88 126 SER A C 1
ATOM 924 O O . SER A 1 126 ? 9.588 -2.278 -37.994 1.00 91.88 126 SER A O 1
ATOM 926 N N . GLU A 1 127 ? 11.666 -2.132 -37.149 1.00 92.12 127 GLU A N 1
ATOM 927 C CA . GLU A 1 127 ? 11.793 -0.682 -37.331 1.00 92.12 127 GLU A CA 1
ATOM 928 C C . GLU A 1 127 ? 11.968 -0.303 -38.803 1.00 92.12 127 GLU A C 1
ATOM 930 O O . GLU A 1 127 ? 11.297 0.620 -39.246 1.00 92.12 127 GLU A O 1
ATOM 935 N N . ILE A 1 128 ? 12.736 -1.070 -39.584 1.00 94.25 128 ILE A N 1
ATOM 936 C CA . ILE A 1 128 ? 12.849 -0.908 -41.045 1.00 94.25 128 ILE A CA 1
ATOM 937 C C . ILE A 1 128 ? 11.470 -1.005 -41.712 1.00 94.25 128 ILE A C 1
ATOM 939 O O . ILE A 1 128 ? 11.082 -0.136 -42.487 1.00 94.25 128 ILE A O 1
ATOM 943 N N . LYS A 1 129 ? 10.670 -2.020 -41.358 1.00 94.69 129 LYS A N 1
ATOM 944 C CA . LYS A 1 129 ? 9.310 -2.201 -41.901 1.00 94.69 129 LYS A CA 1
ATOM 945 C C . LYS A 1 129 ? 8.354 -1.044 -41.598 1.00 94.69 129 LYS A C 1
ATOM 947 O O . LYS A 1 129 ? 7.341 -0.919 -42.271 1.00 94.69 129 LYS A O 1
ATOM 952 N N . ARG A 1 130 ? 8.621 -0.236 -40.570 1.00 92.50 130 ARG A N 1
ATOM 953 C CA . ARG A 1 130 ? 7.750 0.884 -40.163 1.00 92.50 130 ARG A CA 1
ATOM 954 C C . ARG A 1 130 ? 7.991 2.160 -40.949 1.00 92.50 130 ARG A C 1
ATOM 956 O O . ARG A 1 130 ? 7.162 3.058 -40.884 1.00 92.50 130 ARG A O 1
ATOM 963 N N . VAL A 1 131 ? 9.132 2.238 -41.614 1.00 95.00 131 VAL A N 1
ATOM 964 C CA . VAL A 1 131 ? 9.521 3.330 -42.506 1.00 95.00 131 VAL A CA 1
ATOM 965 C C . VAL A 1 131 ? 9.639 2.789 -43.930 1.00 95.00 131 VAL A C 1
ATOM 967 O O . VAL A 1 131 ? 10.596 3.064 -44.642 1.00 95.00 131 VAL A O 1
ATOM 970 N N . ASP A 1 132 ? 8.686 1.929 -44.299 1.00 95.62 132 ASP A N 1
ATOM 971 C CA . ASP A 1 132 ? 8.523 1.378 -45.647 1.00 95.62 132 ASP A CA 1
ATOM 972 C C . ASP A 1 132 ? 9.773 0.693 -46.229 1.00 95.62 132 ASP A C 1
ATOM 974 O O . ASP A 1 132 ? 9.965 0.636 -47.440 1.00 95.62 132 ASP A O 1
ATOM 978 N N . GLY A 1 133 ? 10.620 0.119 -45.369 1.00 94.50 133 GLY A N 1
ATOM 979 C CA . GLY A 1 133 ? 11.823 -0.600 -45.789 1.00 94.50 133 GLY A CA 1
ATOM 980 C C . GLY A 1 133 ? 13.109 0.231 -45.801 1.00 94.50 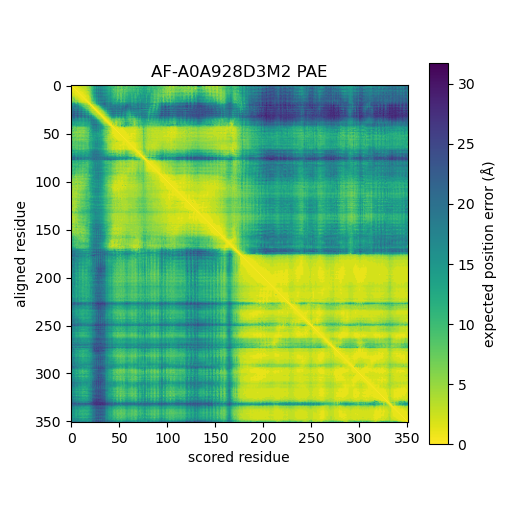133 GLY A C 1
ATOM 981 O O . GLY A 1 133 ? 14.165 -0.327 -46.097 1.00 94.50 133 GLY A O 1
ATOM 982 N N . ASP A 1 134 ? 13.063 1.519 -45.453 1.00 96.81 134 ASP A N 1
ATOM 983 C CA . ASP A 1 134 ? 14.237 2.398 -45.462 1.00 96.81 134 ASP A CA 1
ATOM 984 C C . ASP A 1 134 ? 15.053 2.303 -44.154 1.00 96.81 134 ASP A C 1
ATOM 986 O O . ASP A 1 134 ? 14.681 2.814 -43.095 1.00 96.81 134 ASP A O 1
ATOM 990 N N . GLU A 1 135 ? 16.224 1.663 -44.221 1.00 95.88 135 GLU A N 1
ATOM 991 C CA . GLU A 1 135 ? 17.137 1.553 -43.078 1.00 95.88 135 GLU A CA 1
ATOM 992 C C . GLU A 1 135 ? 17.667 2.913 -42.586 1.00 95.88 135 GLU A C 1
ATOM 994 O O . GLU A 1 135 ? 17.835 3.106 -41.377 1.00 95.88 135 GLU A O 1
ATOM 999 N N . ALA A 1 136 ? 17.933 3.862 -43.485 1.00 96.44 136 ALA A N 1
ATOM 1000 C CA . ALA A 1 136 ? 18.452 5.173 -43.108 1.00 96.44 136 ALA A CA 1
ATOM 1001 C C . ALA A 1 136 ? 17.389 5.980 -42.351 1.00 96.44 136 ALA A C 1
ATOM 1003 O O . ALA A 1 136 ? 17.689 6.568 -41.307 1.00 96.44 136 ALA A O 1
ATOM 1004 N N . ALA A 1 137 ? 16.136 5.929 -42.813 1.00 95.62 137 ALA A N 1
ATOM 1005 C CA . ALA A 1 137 ? 15.006 6.534 -42.111 1.00 95.62 137 ALA A CA 1
ATOM 1006 C C . ALA A 1 137 ? 14.783 5.904 -40.723 1.00 95.62 137 ALA A C 1
ATOM 1008 O O . ALA A 1 137 ? 14.513 6.615 -39.751 1.00 95.62 137 ALA A O 1
ATOM 1009 N N . ALA A 1 138 ? 14.962 4.584 -40.585 1.00 94.88 138 ALA A N 1
ATOM 1010 C CA . ALA A 1 138 ? 14.826 3.895 -39.300 1.00 94.88 138 ALA A CA 1
ATOM 1011 C C . ALA A 1 138 ? 15.894 4.354 -38.290 1.00 94.88 138 ALA A C 1
ATOM 1013 O O . ALA A 1 138 ? 15.570 4.644 -37.134 1.00 94.88 138 ALA A O 1
ATOM 1014 N N . LYS A 1 139 ? 17.154 4.478 -38.732 1.00 94.31 139 LYS A N 1
ATOM 1015 C CA . LYS A 1 139 ? 18.262 5.015 -37.919 1.00 94.31 139 LYS A CA 1
ATOM 1016 C C . LYS A 1 139 ? 18.007 6.457 -37.486 1.00 94.31 139 LYS A C 1
ATOM 1018 O O . LYS A 1 139 ? 18.157 6.773 -36.306 1.00 94.31 139 LYS A O 1
ATOM 1023 N N . ALA A 1 140 ? 17.586 7.315 -38.418 1.00 94.44 140 ALA A N 1
ATOM 1024 C CA . ALA A 1 140 ? 17.283 8.717 -38.135 1.00 94.44 140 ALA A CA 1
ATOM 1025 C C . ALA A 1 140 ? 16.197 8.852 -37.056 1.00 94.44 140 ALA A C 1
ATOM 1027 O O . ALA A 1 140 ? 16.357 9.613 -36.102 1.00 94.44 140 ALA A O 1
ATOM 1028 N N . ARG A 1 141 ? 15.145 8.034 -37.144 1.00 93.56 141 ARG A N 1
ATOM 1029 C CA . ARG A 1 141 ? 14.062 8.019 -36.161 1.00 93.56 141 ARG A CA 1
ATOM 1030 C C . ARG A 1 141 ? 14.511 7.539 -34.777 1.00 93.56 141 ARG A C 1
ATOM 1032 O O . ARG A 1 141 ? 14.097 8.106 -33.774 1.00 93.56 141 ARG A O 1
ATOM 1039 N N . ILE A 1 142 ? 15.376 6.525 -34.688 1.00 92.12 142 ILE A N 1
ATOM 1040 C CA . ILE A 1 142 ? 15.939 6.090 -33.394 1.00 92.12 142 ILE A CA 1
ATOM 1041 C C . ILE A 1 142 ? 16.782 7.197 -32.762 1.00 92.12 142 ILE A C 1
ATOM 1043 O O . ILE A 1 142 ? 16.696 7.413 -31.555 1.00 92.12 142 ILE A O 1
ATOM 1047 N N . LYS A 1 143 ? 17.561 7.922 -33.570 1.00 94.31 143 LYS A N 1
ATOM 1048 C CA . LYS A 1 143 ? 18.340 9.075 -33.110 1.00 94.31 143 LYS A CA 1
ATOM 1049 C C . LYS A 1 143 ? 17.443 10.187 -32.560 1.00 94.31 143 LYS A C 1
ATOM 1051 O O . LYS A 1 143 ? 17.757 10.743 -31.513 1.00 94.31 143 LYS A O 1
ATOM 1056 N N . GLU A 1 144 ? 16.320 10.460 -33.221 1.00 94.12 144 GLU A N 1
ATOM 1057 C CA . GLU A 1 144 ? 15.313 11.428 -32.768 1.00 94.12 144 GLU A CA 1
ATOM 1058 C C . GLU A 1 144 ? 14.614 10.989 -31.467 1.00 94.12 144 GLU A C 1
ATOM 1060 O O . GLU A 1 144 ? 14.420 11.796 -30.563 1.00 94.12 144 GLU A O 1
ATOM 1065 N N . GLU A 1 145 ? 14.281 9.701 -31.327 1.00 91.00 145 GLU A N 1
ATOM 1066 C CA . GLU A 1 145 ? 13.602 9.151 -30.142 1.00 91.00 145 GLU A CA 1
ATOM 1067 C C . GLU A 1 145 ? 14.547 8.933 -28.934 1.00 91.00 145 GLU A C 1
ATOM 1069 O O . GLU A 1 145 ? 14.080 8.676 -27.819 1.00 91.00 145 GLU A O 1
ATOM 1074 N N . MET A 1 146 ? 15.869 9.034 -29.125 1.00 89.75 146 MET A N 1
ATOM 1075 C CA . MET A 1 146 ? 16.874 8.689 -28.111 1.00 89.75 146 MET A CA 1
ATOM 1076 C C . MET A 1 146 ? 16.794 9.521 -26.819 1.00 89.75 146 MET A C 1
ATOM 1078 O O . MET A 1 146 ? 16.858 8.917 -25.745 1.00 89.75 146 MET A O 1
ATOM 1082 N N . PRO A 1 147 ? 16.635 10.862 -26.856 1.00 88.50 147 PRO A N 1
ATOM 1083 C CA . PRO A 1 147 ? 16.554 11.661 -25.632 1.00 88.50 147 PRO A CA 1
ATOM 1084 C C . PRO A 1 147 ? 15.372 11.248 -24.746 1.00 88.50 147 PRO A C 1
ATOM 1086 O O . PRO A 1 147 ? 15.532 11.053 -23.544 1.00 88.50 147 PRO A O 1
ATOM 1089 N N . GLU A 1 148 ? 14.202 11.012 -25.349 1.00 84.56 148 GLU A N 1
ATOM 1090 C CA . GLU A 1 148 ? 13.013 10.562 -24.619 1.00 84.56 148 GLU A CA 1
ATOM 1091 C C . GLU A 1 148 ? 13.217 9.161 -24.027 1.00 84.56 148 GLU A C 1
ATOM 1093 O O . GLU A 1 148 ? 12.854 8.918 -22.875 1.00 84.56 148 GLU A O 1
ATOM 1098 N N . ALA A 1 149 ? 13.826 8.241 -24.784 1.00 80.69 149 ALA A N 1
ATOM 1099 C CA . ALA A 1 149 ? 14.151 6.905 -24.290 1.00 80.69 149 ALA A CA 1
ATOM 1100 C C . ALA A 1 149 ? 15.119 6.967 -23.096 1.00 80.69 149 ALA A C 1
ATOM 1102 O O . ALA A 1 149 ? 14.888 6.301 -22.085 1.00 80.69 149 ALA A O 1
ATOM 1103 N N . LYS A 1 150 ? 16.158 7.811 -23.170 1.00 83.38 150 LYS A N 1
ATOM 1104 C CA . LYS A 1 150 ? 17.103 8.046 -22.069 1.00 83.38 150 LYS A CA 1
ATOM 1105 C C . LYS A 1 150 ? 16.386 8.561 -20.818 1.00 83.38 150 LYS A C 1
ATOM 1107 O O . LYS A 1 150 ? 16.615 8.038 -19.727 1.00 83.38 150 LYS A O 1
ATOM 1112 N N . ASP A 1 151 ? 15.467 9.511 -20.969 1.00 80.50 151 ASP A N 1
ATOM 1113 C CA . ASP A 1 151 ? 14.671 10.040 -19.857 1.00 80.50 151 ASP A CA 1
ATOM 1114 C C . ASP A 1 151 ? 13.683 9.016 -19.282 1.00 80.50 151 ASP A C 1
ATOM 1116 O O . ASP A 1 151 ? 13.432 8.991 -18.074 1.00 80.50 151 ASP A O 1
ATOM 1120 N N . GLN A 1 152 ? 13.104 8.150 -20.118 1.00 78.31 152 GLN A N 1
ATOM 1121 C CA . GLN A 1 152 ? 12.267 7.037 -19.658 1.00 78.31 152 GLN A CA 1
ATOM 1122 C C . GLN A 1 152 ? 13.078 6.032 -18.832 1.00 78.31 152 GLN A C 1
ATOM 1124 O O . GLN A 1 152 ? 12.641 5.665 -17.740 1.00 78.31 152 GLN A O 1
ATOM 1129 N N . PHE A 1 153 ? 14.280 5.653 -19.282 1.00 76.38 153 PHE A N 1
ATOM 1130 C CA . PHE A 1 153 ? 15.182 4.818 -18.487 1.00 76.38 153 PHE A CA 1
ATOM 1131 C C . PHE A 1 153 ? 15.566 5.495 -17.178 1.00 76.38 153 PHE A C 1
ATOM 1133 O O . PHE A 1 153 ? 15.449 4.879 -16.122 1.00 76.38 153 PHE A O 1
ATOM 1140 N N . ARG A 1 154 ? 15.951 6.774 -17.216 1.00 76.25 154 ARG A N 1
ATOM 1141 C CA . ARG A 1 154 ? 16.295 7.517 -16.003 1.00 76.25 154 ARG A CA 1
ATOM 1142 C C . ARG A 1 154 ? 15.149 7.497 -14.992 1.00 76.25 154 ARG A C 1
ATOM 1144 O O . ARG A 1 154 ? 15.397 7.197 -13.832 1.00 76.25 154 ARG A O 1
ATOM 1151 N N . ARG A 1 155 ? 13.905 7.741 -15.421 1.00 73.44 155 ARG A N 1
ATOM 1152 C CA . ARG A 1 155 ? 12.716 7.682 -14.548 1.00 73.44 155 ARG A CA 1
ATOM 1153 C C . ARG A 1 155 ? 12.448 6.282 -13.997 1.00 73.44 155 ARG A C 1
ATOM 1155 O O . ARG A 1 155 ? 12.112 6.151 -12.826 1.00 73.44 155 ARG A O 1
ATOM 1162 N N . ALA A 1 156 ? 12.634 5.244 -14.811 1.00 70.81 156 ALA A N 1
ATOM 1163 C CA . ALA A 1 156 ? 12.504 3.853 -14.377 1.00 70.81 156 ALA A CA 1
ATOM 1164 C C . ALA A 1 156 ? 13.489 3.501 -13.257 1.00 70.81 156 ALA A C 1
ATOM 1166 O O . ALA A 1 156 ? 13.125 2.881 -12.261 1.00 70.81 156 ALA A O 1
ATOM 1167 N N . PHE A 1 157 ? 14.740 3.931 -13.428 1.00 73.12 157 PHE A N 1
ATOM 1168 C CA . PHE A 1 157 ? 15.813 3.697 -12.474 1.00 73.12 157 PHE A CA 1
ATOM 1169 C C . PHE A 1 157 ? 15.802 4.671 -11.301 1.00 73.12 157 PHE A C 1
ATOM 1171 O O . PHE A 1 157 ? 16.383 4.357 -10.273 1.00 73.12 157 PHE A O 1
ATOM 1178 N N . GLN A 1 158 ? 15.111 5.809 -11.394 1.00 72.06 158 GLN A N 1
ATOM 1179 C CA . GLN A 1 158 ? 15.025 6.792 -10.312 1.00 72.06 158 GLN A CA 1
ATOM 1180 C C . GLN A 1 158 ? 14.435 6.196 -9.027 1.00 72.06 158 GLN A C 1
ATOM 1182 O O . GLN A 1 158 ? 14.817 6.607 -7.939 1.00 72.06 158 GLN A O 1
ATOM 1187 N N . ALA A 1 159 ? 13.572 5.180 -9.133 1.00 65.12 159 ALA A N 1
ATOM 1188 C CA . ALA A 1 159 ? 13.085 4.423 -7.978 1.00 65.12 159 ALA A CA 1
ATOM 1189 C C . ALA A 1 159 ? 14.184 3.595 -7.278 1.00 65.12 159 ALA A C 1
ATOM 1191 O O . ALA A 1 159 ? 14.037 3.238 -6.113 1.00 65.12 159 ALA A O 1
ATOM 1192 N N . TYR A 1 160 ? 15.279 3.300 -7.973 1.00 71.56 160 TYR A N 1
ATOM 1193 C CA . TYR A 1 160 ? 16.434 2.535 -7.499 1.00 71.56 160 TYR A CA 1
ATOM 1194 C C . TYR A 1 160 ? 17.669 3.407 -7.310 1.00 71.56 160 TYR A C 1
ATOM 1196 O O . TYR A 1 160 ? 18.754 2.875 -7.101 1.00 71.56 160 TYR A O 1
ATOM 1204 N N . LEU A 1 161 ? 17.538 4.729 -7.405 1.00 78.31 161 LEU A N 1
ATOM 1205 C CA . LEU A 1 161 ? 18.634 5.658 -7.200 1.00 78.31 161 LEU A CA 1
ATOM 1206 C C . LEU A 1 161 ? 18.298 6.593 -6.040 1.00 78.31 161 LEU A C 1
ATOM 1208 O O . LEU A 1 161 ? 17.201 7.141 -5.974 1.00 78.31 161 LEU A O 1
ATOM 1212 N N . SER A 1 162 ? 19.243 6.796 -5.130 1.00 76.19 162 SER A N 1
ATOM 1213 C CA . SER A 1 162 ? 19.160 7.831 -4.099 1.00 76.19 162 SER A CA 1
ATOM 1214 C C . SER A 1 162 ? 20.331 8.794 -4.240 1.00 76.19 162 SER A C 1
ATOM 1216 O O . SER A 1 162 ? 21.402 8.417 -4.715 1.00 76.19 162 SER A O 1
ATOM 1218 N N . GLN A 1 163 ? 20.116 10.057 -3.869 1.00 81.75 163 GLN A N 1
ATOM 1219 C CA . GLN A 1 163 ? 21.171 11.063 -3.857 1.00 81.75 163 GLN A CA 1
ATOM 1220 C C . GLN A 1 163 ? 21.518 11.421 -2.411 1.00 81.75 163 GLN A C 1
ATOM 1222 O O . GLN A 1 163 ? 20.638 11.818 -1.648 1.00 81.75 163 GLN A O 1
ATOM 1227 N N . HIS A 1 164 ? 22.796 11.306 -2.053 1.00 74.31 164 HIS A N 1
ATOM 1228 C CA . HIS A 1 164 ? 23.337 11.680 -0.746 1.00 74.31 164 HIS A CA 1
ATOM 1229 C C . HIS A 1 164 ? 24.596 12.518 -0.956 1.00 74.31 164 HIS A C 1
ATOM 1231 O O . HIS A 1 164 ? 25.470 12.138 -1.731 1.00 74.31 164 HIS A O 1
ATOM 1237 N N . ASP A 1 165 ? 24.664 13.688 -0.318 1.00 82.00 165 ASP A N 1
ATOM 1238 C CA . ASP A 1 165 ? 25.811 14.605 -0.400 1.00 82.00 165 ASP A CA 1
ATOM 1239 C C . ASP A 1 165 ? 26.238 14.935 -1.846 1.00 82.00 165 ASP A C 1
ATOM 1241 O O . ASP A 1 165 ? 27.420 14.992 -2.184 1.00 82.00 165 ASP A O 1
ATOM 1245 N N . GLY A 1 166 ? 25.252 15.108 -2.736 1.00 80.88 166 GLY A N 1
ATOM 1246 C CA . GLY A 1 166 ? 25.471 15.403 -4.156 1.00 80.88 166 GLY A CA 1
ATOM 1247 C C . GLY A 1 166 ? 25.877 14.199 -5.017 1.00 80.88 166 GLY A C 1
ATOM 1248 O O . GLY A 1 166 ? 25.998 14.352 -6.231 1.00 80.88 166 GLY A O 1
ATOM 1249 N N . LYS A 1 167 ? 26.026 13.007 -4.430 1.00 84.06 167 LYS A N 1
ATOM 1250 C CA . LYS A 1 167 ? 26.392 11.759 -5.113 1.00 84.06 167 LYS A CA 1
ATOM 1251 C C . LYS A 1 167 ? 25.191 10.832 -5.264 1.00 84.06 167 LYS A C 1
ATOM 1253 O O . LYS A 1 167 ? 24.380 10.701 -4.352 1.00 84.06 167 LYS A O 1
ATOM 1258 N N . TRP A 1 168 ? 25.078 10.192 -6.418 1.00 83.62 168 TRP A N 1
ATOM 1259 C CA . TRP A 1 168 ? 24.081 9.184 -6.738 1.00 83.62 168 TRP A CA 1
ATOM 1260 C C . TRP A 1 168 ? 24.557 7.798 -6.319 1.00 83.62 168 TRP A C 1
ATOM 1262 O O . TRP A 1 168 ? 25.708 7.418 -6.530 1.00 83.62 168 TRP A O 1
ATOM 1272 N N . TYR A 1 169 ? 23.624 7.031 -5.778 1.00 80.06 169 TYR A N 1
ATOM 1273 C CA . TYR A 1 169 ? 23.821 5.671 -5.312 1.00 80.06 169 TYR A CA 1
ATOM 1274 C C . TYR A 1 169 ? 22.683 4.787 -5.793 1.00 80.06 169 TYR A C 1
ATOM 1276 O O . TYR A 1 169 ? 21.566 5.263 -5.984 1.00 80.06 169 TYR A O 1
ATOM 1284 N N . VAL A 1 170 ? 22.942 3.489 -5.922 1.00 75.62 170 VAL A N 1
ATOM 1285 C CA . VAL A 1 170 ? 21.883 2.495 -6.100 1.00 75.62 170 VAL A CA 1
ATOM 1286 C C . VAL A 1 170 ? 21.202 2.273 -4.748 1.00 75.62 170 VAL A C 1
ATOM 1288 O O . VAL A 1 170 ? 21.806 1.765 -3.799 1.00 75.62 170 VAL A O 1
ATOM 1291 N N . SER A 1 171 ? 19.941 2.686 -4.650 1.00 70.56 171 SER A N 1
ATOM 1292 C CA . SER A 1 171 ? 19.105 2.477 -3.478 1.00 70.56 171 SER A CA 1
ATOM 1293 C C . SER A 1 171 ? 18.570 1.051 -3.468 1.00 70.56 171 SER A C 1
ATOM 1295 O O . SER A 1 171 ? 17.717 0.665 -4.269 1.00 70.56 171 SER A O 1
ATOM 1297 N N . LEU A 1 172 ? 19.057 0.271 -2.508 1.00 62.38 172 LEU A N 1
ATOM 1298 C CA . LEU A 1 172 ? 18.565 -1.079 -2.234 1.00 62.38 172 LEU A CA 1
ATOM 1299 C C . LEU A 1 172 ? 17.285 -1.084 -1.405 1.00 62.38 172 LEU A C 1
ATOM 1301 O O . LEU A 1 172 ? 16.639 -2.119 -1.294 1.00 62.38 172 LEU A O 1
ATOM 1305 N N . ALA A 1 173 ? 16.900 0.066 -0.845 1.00 55.31 173 ALA A N 1
ATOM 1306 C CA . ALA A 1 173 ? 15.728 0.187 0.018 1.00 55.31 173 ALA A CA 1
ATOM 1307 C C . ALA A 1 173 ? 14.422 -0.235 -0.686 1.00 55.31 173 ALA A C 1
ATOM 1309 O O . ALA A 1 173 ? 13.462 -0.614 -0.022 1.00 55.31 173 ALA A O 1
ATOM 1310 N N . ASN A 1 174 ? 14.405 -0.216 -2.025 1.00 51.88 174 ASN A N 1
ATOM 1311 C CA . ASN A 1 174 ? 13.267 -0.630 -2.845 1.00 51.88 174 ASN A CA 1
ATOM 1312 C C . ASN A 1 174 ? 13.439 -2.005 -3.516 1.00 51.88 174 ASN A C 1
ATOM 1314 O O . ASN A 1 174 ? 12.501 -2.482 -4.154 1.00 51.88 174 ASN A O 1
ATOM 1318 N N . VAL A 1 175 ? 14.591 -2.668 -3.354 1.00 54.91 175 VAL A N 1
ATOM 1319 C CA . VAL A 1 175 ? 14.803 -4.066 -3.772 1.00 54.91 175 VAL A CA 1
ATOM 1320 C C . VAL A 1 175 ? 14.245 -4.964 -2.667 1.00 54.91 175 VAL A C 1
ATOM 1322 O O . VAL A 1 175 ? 14.969 -5.633 -1.931 1.00 54.91 175 VAL A O 1
ATOM 1325 N N . GLN A 1 176 ? 12.927 -4.910 -2.484 1.00 60.59 176 GLN A N 1
ATOM 1326 C CA . GLN A 1 176 ? 12.245 -5.811 -1.562 1.00 60.59 176 GLN A CA 1
ATOM 1327 C C . GLN A 1 176 ? 12.443 -7.248 -2.008 1.00 60.59 176 GLN A C 1
ATOM 1329 O O . GLN A 1 176 ? 12.528 -7.534 -3.201 1.00 60.59 176 GLN A O 1
ATOM 1334 N N . ASP A 1 177 ? 12.469 -8.163 -1.041 1.00 68.44 177 ASP A N 1
ATOM 1335 C CA . ASP A 1 177 ? 12.239 -9.559 -1.369 1.00 68.44 177 ASP A CA 1
ATOM 1336 C C . ASP A 1 177 ? 10.856 -9.660 -2.051 1.00 68.44 177 ASP A C 1
ATOM 1338 O O . ASP A 1 177 ? 9.848 -9.301 -1.428 1.00 68.44 177 ASP A O 1
ATOM 1342 N N . PRO A 1 178 ? 10.761 -10.115 -3.314 1.00 64.75 178 PRO A N 1
ATOM 1343 C CA . PRO A 1 178 ? 9.478 -10.310 -3.989 1.00 64.75 178 PRO A CA 1
ATOM 1344 C C . PRO A 1 178 ? 8.511 -11.141 -3.162 1.00 64.75 178 PRO A C 1
ATOM 1346 O O . PRO A 1 178 ? 7.302 -10.919 -3.225 1.00 64.75 178 PRO A O 1
ATOM 1349 N N . MET A 1 179 ? 9.028 -12.093 -2.383 1.00 72.00 179 MET A N 1
ATOM 1350 C CA . MET A 1 179 ? 8.223 -12.917 -1.502 1.00 72.00 179 MET A CA 1
ATOM 1351 C C . MET A 1 179 ? 7.670 -12.108 -0.325 1.00 72.00 179 MET A C 1
ATOM 1353 O O . MET A 1 179 ? 6.520 -12.313 0.054 1.00 72.00 179 MET A O 1
ATOM 1357 N N . GLU A 1 180 ? 8.426 -11.158 0.228 1.00 76.94 180 GLU A N 1
ATOM 1358 C CA . GLU A 1 180 ? 7.934 -10.235 1.258 1.00 76.94 180 GLU A CA 1
ATOM 1359 C C . GLU A 1 180 ? 6.882 -9.276 0.690 1.00 76.94 180 GLU A C 1
ATOM 1361 O O . GLU A 1 180 ? 5.798 -9.146 1.262 1.00 76.94 180 GLU A O 1
ATOM 1366 N N . ALA A 1 181 ? 7.136 -8.689 -0.482 1.00 77.06 181 ALA A N 1
ATOM 1367 C CA . ALA A 1 181 ? 6.165 -7.843 -1.170 1.00 77.06 181 ALA A CA 1
ATOM 1368 C C . ALA A 1 181 ? 4.876 -8.617 -1.511 1.00 77.06 181 ALA A C 1
ATOM 1370 O O . ALA A 1 181 ? 3.769 -8.106 -1.328 1.00 77.06 181 ALA A O 1
ATOM 1371 N N . ALA A 1 182 ? 4.994 -9.868 -1.968 1.00 80.81 182 ALA A N 1
ATOM 1372 C CA . ALA A 1 182 ? 3.857 -10.745 -2.240 1.00 80.81 182 ALA A CA 1
ATOM 1373 C C . ALA A 1 182 ? 3.088 -11.109 -0.960 1.00 80.81 182 ALA A C 1
ATOM 1375 O O . ALA A 1 182 ? 1.858 -11.035 -0.949 1.00 80.81 182 ALA A O 1
ATOM 1376 N N . ARG A 1 183 ? 3.792 -11.445 0.131 1.00 88.62 183 ARG A N 1
ATOM 1377 C CA . ARG A 1 183 ? 3.184 -11.701 1.448 1.00 88.62 183 ARG A CA 1
ATOM 1378 C C . ARG A 1 183 ? 2.419 -10.484 1.940 1.00 88.62 183 ARG A C 1
ATOM 1380 O O . ARG A 1 183 ? 1.272 -10.628 2.347 1.00 88.62 183 ARG A O 1
ATOM 1387 N N . PHE A 1 184 ? 3.005 -9.295 1.840 1.00 88.81 184 PHE A N 1
ATOM 1388 C CA . PHE A 1 184 ? 2.330 -8.069 2.238 1.00 88.81 184 PHE A CA 1
ATOM 1389 C C . PHE A 1 184 ? 1.091 -7.791 1.385 1.00 88.81 184 PHE A C 1
ATOM 1391 O O . PHE A 1 184 ? 0.038 -7.498 1.936 1.00 88.81 184 PHE A O 1
ATOM 1398 N N . ARG A 1 185 ? 1.148 -7.972 0.057 1.00 88.00 185 ARG A N 1
ATOM 1399 C CA . ARG A 1 185 ? -0.047 -7.856 -0.805 1.00 88.00 185 ARG A CA 1
ATOM 1400 C C . ARG A 1 185 ? -1.150 -8.839 -0.403 1.00 88.00 185 ARG A C 1
ATOM 1402 O O . ARG A 1 185 ? -2.316 -8.455 -0.356 1.00 88.00 185 ARG A O 1
ATOM 1409 N N . ALA A 1 186 ? -0.795 -10.080 -0.073 1.00 93.94 186 ALA A N 1
ATOM 1410 C CA . ALA A 1 186 ? -1.755 -11.063 0.427 1.00 93.94 186 ALA A CA 1
ATOM 1411 C C . ALA A 1 186 ? -2.344 -10.643 1.788 1.00 93.94 186 ALA A C 1
ATOM 1413 O O . ALA A 1 186 ? -3.555 -10.718 1.991 1.00 93.94 186 ALA A O 1
ATOM 1414 N N . GLN A 1 187 ? -1.514 -10.133 2.702 1.00 95.50 187 GLN A N 1
ATOM 1415 C CA . GLN A 1 187 ? -1.959 -9.593 3.991 1.00 95.50 187 GLN A CA 1
ATOM 1416 C C . GLN A 1 187 ? -2.879 -8.374 3.823 1.00 95.50 187 GLN A C 1
ATOM 1418 O O . GLN A 1 187 ? -3.885 -8.285 4.522 1.00 95.50 187 GLN A O 1
ATOM 1423 N N . MET A 1 188 ? -2.590 -7.482 2.872 1.00 95.50 188 MET A N 1
ATOM 1424 C CA . MET A 1 188 ? -3.443 -6.343 2.517 1.00 95.50 188 MET A CA 1
ATOM 1425 C C . MET A 1 188 ? -4.798 -6.803 1.982 1.00 95.50 188 MET A C 1
ATOM 1427 O O . MET A 1 188 ? -5.823 -6.285 2.414 1.00 95.50 188 MET A O 1
ATOM 1431 N N . SER A 1 189 ? -4.818 -7.820 1.114 1.00 96.31 189 SER A N 1
ATOM 1432 C CA . SER A 1 189 ? -6.064 -8.425 0.626 1.00 96.31 189 SER A CA 1
ATOM 1433 C C . SER A 1 189 ? -6.894 -9.023 1.765 1.00 96.31 189 SER A C 1
ATOM 1435 O O . SER A 1 189 ? -8.112 -8.872 1.794 1.00 96.31 189 SER A O 1
ATOM 1437 N N . ASN A 1 190 ? -6.252 -9.685 2.728 1.00 97.19 190 ASN A N 1
ATOM 1438 C CA . ASN A 1 190 ? -6.932 -10.218 3.907 1.00 97.19 190 ASN A CA 1
ATOM 1439 C C . ASN A 1 190 ? -7.449 -9.096 4.825 1.00 97.19 190 ASN A C 1
ATOM 1441 O O . ASN A 1 190 ? -8.544 -9.202 5.368 1.00 97.19 190 ASN A O 1
ATOM 1445 N N . SER A 1 191 ? -6.713 -7.990 4.954 1.00 97.75 191 SER A N 1
ATOM 1446 C CA . SER A 1 191 ? -7.183 -6.811 5.688 1.00 97.75 191 SER A CA 1
ATOM 1447 C C . SER A 1 191 ? -8.413 -6.169 5.029 1.00 97.75 191 SER A C 1
ATOM 1449 O O . SER A 1 191 ? -9.348 -5.773 5.724 1.00 97.75 191 SER A O 1
ATOM 1451 N N . THR A 1 192 ? -8.488 -6.158 3.692 1.00 98.38 192 THR A N 1
ATOM 1452 C CA . THR A 1 192 ? -9.706 -5.770 2.963 1.00 98.38 192 THR A CA 1
ATOM 1453 C C . THR A 1 192 ? -10.897 -6.654 3.352 1.00 98.38 192 THR A C 1
ATOM 1455 O O . THR A 1 192 ? -12.000 -6.145 3.535 1.00 98.38 192 THR A O 1
ATOM 1458 N N . VAL A 1 193 ? -10.698 -7.971 3.499 1.00 98.00 193 VAL A N 1
ATOM 1459 C CA . VAL A 1 193 ? -11.755 -8.901 3.942 1.00 98.00 193 VAL A CA 1
ATOM 1460 C C . VAL A 1 193 ? -12.200 -8.585 5.372 1.00 98.00 193 VAL A C 1
ATOM 1462 O O . VAL A 1 193 ? -13.402 -8.481 5.612 1.00 98.00 193 VAL A O 1
ATOM 1465 N N . ASN A 1 194 ? -11.262 -8.345 6.291 1.00 98.00 194 ASN A N 1
ATOM 1466 C CA . ASN A 1 194 ? -11.579 -7.938 7.663 1.00 98.00 194 ASN A CA 1
ATOM 1467 C C . ASN A 1 194 ? -12.414 -6.647 7.698 1.00 98.00 194 ASN A C 1
ATOM 1469 O O . ASN A 1 194 ? -13.449 -6.602 8.360 1.00 98.00 194 ASN A O 1
ATOM 1473 N N . LEU A 1 195 ? -12.018 -5.613 6.947 1.00 98.38 195 LEU A N 1
ATOM 1474 C CA . LEU A 1 195 ? -12.779 -4.361 6.865 1.00 98.38 195 LEU A CA 1
ATOM 1475 C C . LEU A 1 195 ? -14.175 -4.558 6.269 1.00 98.38 195 LEU A C 1
ATOM 1477 O O . LEU A 1 195 ? -15.116 -3.936 6.750 1.00 98.38 195 LEU A O 1
ATOM 1481 N N . LYS A 1 196 ? -14.346 -5.448 5.283 1.00 98.31 196 LYS A N 1
ATOM 1482 C CA . LYS A 1 196 ? -15.677 -5.803 4.759 1.00 98.31 196 LYS A CA 1
ATOM 1483 C C . LYS A 1 196 ? -16.549 -6.476 5.820 1.00 98.31 196 LYS A C 1
ATOM 1485 O O . LYS A 1 196 ? -17.730 -6.160 5.913 1.00 98.31 196 LYS A O 1
ATOM 1490 N N . MET A 1 197 ? -15.979 -7.366 6.637 1.00 97.81 197 MET A N 1
ATOM 1491 C CA . MET A 1 197 ? -16.701 -7.984 7.758 1.00 97.81 197 MET A CA 1
ATOM 1492 C C . MET A 1 197 ? -17.108 -6.945 8.808 1.00 97.81 197 MET A C 1
ATOM 1494 O O . MET A 1 197 ? -18.249 -6.953 9.262 1.00 97.81 197 MET A O 1
ATOM 1498 N N . ILE A 1 198 ? -16.206 -6.017 9.149 1.00 97.94 198 ILE A N 1
ATOM 1499 C CA . ILE A 1 198 ? -16.502 -4.891 10.047 1.00 97.94 198 ILE A CA 1
ATOM 1500 C C . ILE A 1 198 ? -17.615 -4.015 9.457 1.00 97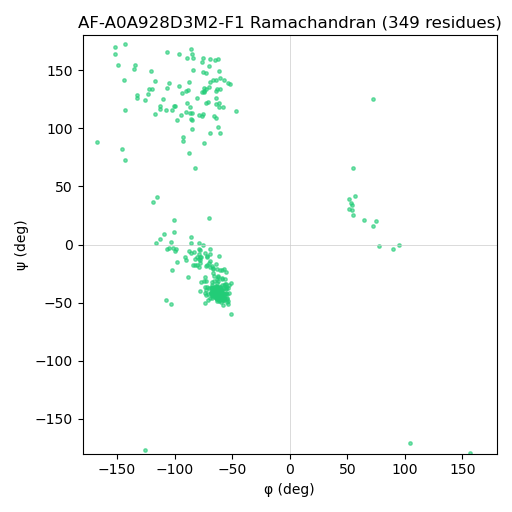.94 198 ILE A C 1
ATOM 1502 O O . ILE A 1 198 ? -18.566 -3.690 10.160 1.00 97.94 198 ILE A O 1
ATOM 1506 N N . GLY A 1 199 ? -17.537 -3.678 8.167 1.00 97.88 199 GLY A N 1
ATOM 1507 C CA . GLY A 1 199 ? -18.557 -2.902 7.460 1.00 97.88 199 GLY A CA 1
ATOM 1508 C C . GLY A 1 199 ? -19.934 -3.551 7.497 1.00 97.88 199 GLY A C 1
ATOM 1509 O O . GLY A 1 199 ? -20.907 -2.898 7.864 1.00 97.88 199 GLY A O 1
ATOM 1510 N N . LEU A 1 200 ? -20.013 -4.849 7.199 1.00 97.62 200 LEU A N 1
ATOM 1511 C CA . LEU A 1 200 ? -21.264 -5.603 7.279 1.00 97.62 200 LEU A CA 1
ATOM 1512 C C . LEU A 1 200 ? -21.833 -5.613 8.706 1.00 97.62 200 LEU A C 1
ATOM 1514 O O . LEU A 1 200 ? -23.018 -5.346 8.889 1.00 97.62 200 LEU A O 1
ATOM 1518 N N . ALA A 1 201 ? -20.993 -5.855 9.716 1.00 97.50 201 ALA A N 1
ATOM 1519 C CA . ALA A 1 201 ? -21.413 -5.840 11.115 1.00 97.50 201 ALA A CA 1
ATOM 1520 C C . ALA A 1 201 ? -21.934 -4.461 11.556 1.00 97.50 201 ALA A C 1
ATOM 1522 O O . ALA A 1 201 ? -22.916 -4.379 12.291 1.00 97.50 201 ALA A O 1
ATOM 1523 N N . LEU A 1 202 ? -21.314 -3.375 11.081 1.00 97.31 202 LEU A N 1
ATOM 1524 C CA . LEU A 1 202 ? -21.768 -2.008 11.341 1.00 97.31 202 LEU A CA 1
ATOM 1525 C C . LEU A 1 202 ? -23.112 -1.700 10.667 1.00 97.31 202 LEU A C 1
ATOM 1527 O O . LEU A 1 202 ? -23.934 -1.022 11.277 1.00 97.31 202 LEU A O 1
ATOM 1531 N N . ILE A 1 203 ? -23.351 -2.207 9.452 1.00 96.56 203 ILE A N 1
ATOM 1532 C CA . ILE A 1 203 ? -24.638 -2.072 8.746 1.00 96.56 203 ILE A CA 1
ATOM 1533 C C . ILE A 1 203 ? -25.745 -2.852 9.465 1.00 96.56 203 ILE A C 1
ATOM 1535 O O . ILE A 1 203 ? -26.852 -2.347 9.628 1.00 96.56 203 ILE A O 1
ATOM 1539 N N . MET A 1 204 ? -25.459 -4.073 9.923 1.00 97.38 204 MET A N 1
ATOM 1540 C CA . MET A 1 204 ? -26.424 -4.854 10.703 1.00 97.38 204 MET A CA 1
ATOM 1541 C C . MET A 1 204 ? -26.753 -4.154 12.026 1.00 97.38 204 MET A C 1
ATOM 1543 O O . MET A 1 204 ? -27.922 -3.967 12.349 1.00 97.38 204 MET A O 1
ATOM 1547 N N . TYR A 1 205 ? -25.723 -3.696 12.747 1.00 97.19 205 TYR A N 1
ATOM 1548 C CA . TYR A 1 205 ? -25.903 -2.927 13.974 1.00 97.19 205 TYR A CA 1
ATOM 1549 C C . TYR A 1 205 ? -26.745 -1.676 13.734 1.00 97.19 205 TYR A C 1
ATOM 1551 O O . TYR A 1 205 ? -27.649 -1.395 14.518 1.00 97.19 205 TYR A O 1
ATOM 1559 N N . SER A 1 206 ? -26.461 -0.909 12.677 1.00 96.19 206 SER A N 1
ATOM 1560 C CA . SER A 1 206 ? -27.190 0.329 12.414 1.00 96.19 206 SER A CA 1
ATOM 1561 C C . SER A 1 206 ? -28.658 0.053 12.095 1.00 96.19 206 SER A C 1
ATOM 1563 O O . SER A 1 206 ? -29.511 0.736 12.657 1.00 96.19 206 SER A O 1
ATOM 1565 N N . GLY A 1 207 ? -28.972 -0.994 11.325 1.00 95.94 207 GLY A N 1
ATOM 1566 C CA . GLY A 1 207 ? -30.353 -1.426 11.077 1.00 95.94 207 GLY A CA 1
ATOM 1567 C C . GLY A 1 207 ? -31.140 -1.697 12.367 1.00 95.94 207 GLY A C 1
ATOM 1568 O O . GLY A 1 207 ? -32.273 -1.238 12.510 1.00 95.94 207 GLY A O 1
ATOM 1569 N N . ASP A 1 208 ? -30.505 -2.334 13.353 1.00 97.62 208 ASP A N 1
ATOM 1570 C CA . ASP A 1 208 ? -31.112 -2.603 14.665 1.00 97.62 208 ASP A CA 1
ATOM 1571 C C . ASP A 1 208 ? -31.137 -1.369 15.593 1.00 97.62 208 ASP A C 1
ATOM 1573 O O . ASP A 1 208 ? -31.885 -1.323 16.573 1.00 97.62 208 ASP A O 1
ATOM 1577 N N . ASN A 1 209 ? -30.350 -0.331 15.286 1.00 96.81 209 ASN A N 1
ATOM 1578 C CA . ASN A 1 209 ? -30.160 0.866 16.112 1.00 96.81 209 ASN A CA 1
ATOM 1579 C C . ASN A 1 209 ? -30.603 2.162 15.410 1.00 96.81 209 ASN A C 1
ATOM 1581 O O . ASN A 1 209 ? -30.011 3.222 15.621 1.00 96.81 209 ASN A O 1
ATOM 1585 N N . ARG A 1 210 ? -31.685 2.102 14.620 1.00 95.50 210 ARG A N 1
ATOM 1586 C CA . ARG A 1 210 ? -32.295 3.267 13.936 1.00 95.50 210 ARG A CA 1
ATOM 1587 C C . ARG A 1 210 ? -31.310 4.015 13.031 1.00 95.50 210 ARG A C 1
ATOM 1589 O O . ARG A 1 210 ? -31.257 5.244 13.028 1.00 95.50 210 ARG A O 1
ATOM 1596 N N . ASP A 1 211 ? -30.510 3.254 12.303 1.00 94.81 211 ASP A N 1
ATOM 1597 C CA . ASP A 1 211 ? -29.530 3.712 11.321 1.00 94.81 211 ASP A CA 1
ATOM 1598 C C . ASP A 1 211 ? -28.373 4.538 11.903 1.00 94.81 211 ASP A C 1
ATOM 1600 O O . ASP A 1 211 ? -27.702 5.280 11.181 1.00 94.81 211 ASP A O 1
ATOM 1604 N N . TYR A 1 212 ? -28.109 4.409 13.206 1.00 95.50 212 TYR A N 1
ATOM 1605 C CA . TYR A 1 212 ? -26.949 5.015 13.857 1.00 95.50 212 TYR A CA 1
ATOM 1606 C C . TYR A 1 212 ? -25.792 4.026 13.971 1.00 95.50 212 TYR A C 1
ATOM 1608 O O . TYR A 1 212 ? -25.963 2.871 14.366 1.00 95.50 212 TYR A O 1
ATOM 1616 N N . PHE A 1 213 ? -24.587 4.506 13.673 1.00 95.88 213 PHE A N 1
ATOM 1617 C CA . PHE A 1 213 ? -23.366 3.761 13.957 1.00 95.88 213 PHE A CA 1
ATOM 1618 C C . PHE A 1 213 ? -23.095 3.690 15.472 1.00 95.88 213 PHE A C 1
ATOM 1620 O O . PHE A 1 213 ? -23.514 4.577 16.222 1.00 95.88 213 PHE A O 1
ATOM 1627 N N . PRO A 1 214 ? -22.389 2.658 15.964 1.00 96.44 214 PRO A N 1
ATOM 1628 C CA . PRO A 1 214 ? -22.024 2.577 17.373 1.00 96.44 214 PRO A CA 1
ATOM 1629 C C . PRO A 1 214 ? -20.979 3.634 17.760 1.00 96.44 214 PRO A C 1
ATOM 1631 O O . PRO A 1 214 ? -20.244 4.153 16.919 1.00 96.44 214 PRO A O 1
ATOM 1634 N N . GLU A 1 215 ? -20.879 3.931 19.058 1.00 95.19 215 GLU A N 1
ATOM 1635 C CA . GLU A 1 215 ? -19.852 4.841 19.594 1.00 95.19 215 GLU A CA 1
ATOM 1636 C C . GLU A 1 215 ? -18.435 4.252 19.476 1.00 95.19 215 GLU A C 1
ATOM 1638 O O . GLU A 1 215 ? -17.478 4.987 19.247 1.00 95.19 215 GLU A O 1
ATOM 1643 N N . ASP A 1 216 ? -18.307 2.927 19.572 1.00 95.62 216 ASP A N 1
ATOM 1644 C CA . ASP A 1 216 ? -17.059 2.197 19.378 1.00 95.62 216 ASP A CA 1
ATOM 1645 C C . ASP A 1 216 ? -17.313 0.762 18.875 1.00 95.62 216 ASP A C 1
ATOM 1647 O O . ASP A 1 216 ? -18.446 0.274 18.840 1.00 95.62 216 ASP A O 1
ATOM 1651 N N . LEU A 1 217 ? -16.245 0.068 18.470 1.00 96.44 217 LEU A N 1
ATOM 1652 C CA . LEU A 1 217 ? -16.334 -1.289 17.917 1.00 96.44 217 LEU A CA 1
ATOM 1653 C C . LEU A 1 217 ? -16.681 -2.367 18.961 1.00 96.44 217 LEU A C 1
ATOM 1655 O O . LEU A 1 217 ? -16.993 -3.493 18.579 1.00 96.44 217 LEU A O 1
ATOM 1659 N N . SER A 1 218 ? -16.674 -2.062 20.261 1.00 96.06 218 SER A N 1
ATOM 1660 C CA . SER A 1 218 ? -17.099 -3.013 21.301 1.00 96.06 218 SER A CA 1
ATOM 1661 C C . SER A 1 218 ? -18.569 -3.374 21.138 1.00 96.06 218 SER A C 1
ATOM 1663 O O . SER A 1 218 ? -18.947 -4.513 21.383 1.00 96.06 218 SER A O 1
ATOM 1665 N N . ALA A 1 219 ? -19.400 -2.441 20.666 1.00 96.00 219 ALA A N 1
ATOM 1666 C CA . ALA A 1 219 ? -20.829 -2.676 20.483 1.00 96.00 219 ALA A CA 1
ATOM 1667 C C . ALA A 1 219 ? -21.117 -3.778 19.446 1.00 96.00 219 ALA A C 1
ATOM 1669 O O . ALA A 1 219 ? -21.976 -4.630 19.676 1.00 96.00 219 ALA A O 1
ATOM 1670 N N . ILE A 1 220 ? -20.362 -3.819 18.338 1.00 96.31 220 ILE A N 1
ATOM 1671 C CA . ILE A 1 220 ? -20.529 -4.873 17.323 1.00 96.31 220 ILE A CA 1
ATOM 1672 C C . ILE A 1 220 ? -19.968 -6.226 17.779 1.00 96.31 220 ILE A C 1
ATOM 1674 O O . ILE A 1 220 ? -20.472 -7.269 17.364 1.00 96.31 220 ILE A O 1
ATOM 1678 N N . VAL A 1 221 ? -18.957 -6.220 18.656 1.00 95.44 221 VAL A N 1
ATOM 1679 C CA . VAL A 1 221 ? -18.394 -7.438 19.259 1.00 95.44 221 VAL A CA 1
ATOM 1680 C C . VAL A 1 221 ? -19.353 -8.006 20.306 1.00 95.44 221 VAL A C 1
ATOM 1682 O O . VAL A 1 221 ? -19.704 -9.180 20.232 1.00 95.44 221 VAL A O 1
ATOM 1685 N N . ALA A 1 222 ? -19.818 -7.173 21.240 1.00 94.38 222 ALA A N 1
ATOM 1686 C CA . ALA A 1 222 ? -20.744 -7.554 22.304 1.00 94.38 222 ALA A CA 1
ATOM 1687 C C . ALA A 1 222 ? -22.109 -8.002 21.757 1.00 94.38 222 ALA A C 1
ATOM 1689 O O . ALA A 1 222 ? -22.709 -8.933 22.286 1.00 94.38 222 ALA A O 1
ATOM 1690 N N . GLY A 1 223 ? -22.579 -7.372 20.676 1.00 94.69 223 GLY A N 1
ATOM 1691 C CA . GLY A 1 223 ? -23.820 -7.748 19.997 1.00 94.69 223 GLY A CA 1
ATOM 1692 C C . GLY A 1 223 ? -23.713 -8.981 19.093 1.00 94.69 223 GLY A C 1
ATOM 1693 O O . GLY A 1 223 ? -24.721 -9.405 18.542 1.00 94.69 223 GLY A O 1
ATOM 1694 N N . GLY A 1 224 ? -22.519 -9.560 18.913 1.00 94.69 224 GLY A N 1
ATOM 1695 C CA . GLY A 1 224 ? -22.331 -10.762 18.092 1.00 94.69 224 GLY A CA 1
ATOM 1696 C C . GLY A 1 224 ? -22.453 -10.542 16.578 1.00 94.69 224 GLY A C 1
ATOM 1697 O O . GLY A 1 224 ? -22.556 -11.513 15.830 1.00 94.69 224 GLY A O 1
ATOM 1698 N N . TYR A 1 225 ? -22.398 -9.296 16.100 1.00 96.12 225 TYR A N 1
ATOM 1699 C CA . TYR A 1 225 ? -22.592 -8.955 14.682 1.00 96.12 225 TYR A CA 1
ATOM 1700 C C . TYR A 1 225 ? -21.449 -9.425 13.767 1.00 96.12 225 TYR A C 1
ATOM 1702 O O . TYR A 1 225 ? -21.635 -9.546 12.561 1.00 96.12 225 TYR A O 1
ATOM 1710 N N . LEU A 1 226 ? -20.267 -9.711 14.324 1.00 94.00 226 LEU A N 1
ATOM 1711 C CA . LEU A 1 226 ? -19.118 -10.246 13.576 1.00 94.00 226 LEU A CA 1
ATOM 1712 C C . LEU A 1 226 ? -19.161 -11.773 13.383 1.00 94.00 226 LEU A C 1
ATOM 1714 O O . LEU A 1 226 ? -18.334 -12.306 12.644 1.00 94.00 226 LEU A O 1
ATOM 1718 N N . GLY A 1 227 ? -20.124 -12.460 14.009 1.00 86.88 227 GLY A N 1
ATOM 1719 C CA . GLY A 1 227 ? -20.261 -13.913 13.973 1.00 86.88 227 GLY A CA 1
ATOM 1720 C C . GLY A 1 227 ? -19.190 -14.638 14.798 1.00 86.88 227 GLY A C 1
ATOM 1721 O O . GLY A 1 227 ? -17.993 -14.480 14.582 1.00 86.88 227 GLY A O 1
ATOM 1722 N N . GLY A 1 228 ? -19.623 -15.486 15.732 1.00 86.12 228 GLY A N 1
ATOM 1723 C CA . GLY A 1 228 ? -18.732 -16.289 16.576 1.00 86.12 228 GLY A CA 1
ATOM 1724 C C . GLY A 1 228 ? -18.595 -15.771 18.008 1.00 86.12 228 GLY A C 1
ATOM 1725 O O . GLY A 1 228 ? -19.349 -14.907 18.453 1.00 86.12 228 GLY A O 1
ATOM 1726 N N . ASP A 1 229 ? -17.658 -16.357 18.757 1.00 86.44 229 ASP A N 1
ATOM 1727 C CA . ASP A 1 229 ? -17.359 -15.926 20.122 1.00 86.44 229 ASP A CA 1
ATOM 1728 C C . ASP A 1 229 ? -16.559 -14.608 20.140 1.00 86.44 229 ASP A C 1
ATOM 1730 O O . ASP A 1 229 ? -15.917 -14.220 19.160 1.00 86.44 229 ASP A O 1
ATOM 1734 N N . ALA A 1 230 ? -16.565 -13.907 21.278 1.00 81.25 230 ALA A N 1
ATOM 1735 C CA . ALA A 1 230 ? -15.869 -12.623 21.418 1.00 81.25 230 ALA A CA 1
ATOM 1736 C C . ALA A 1 230 ? -14.364 -12.712 21.083 1.00 81.25 230 ALA A C 1
ATOM 1738 O O . ALA A 1 230 ? -13.775 -11.751 20.586 1.00 81.25 230 ALA A O 1
ATOM 1739 N N . LYS A 1 231 ? -13.745 -13.880 21.309 1.00 82.75 231 LYS A N 1
ATOM 1740 C CA . LYS A 1 231 ? -12.325 -14.131 21.036 1.00 82.75 231 LYS A CA 1
ATOM 1741 C C . LYS A 1 231 ? -12.034 -14.224 19.537 1.00 82.75 231 LYS A C 1
ATOM 1743 O O . LYS A 1 231 ? -10.973 -13.788 19.096 1.00 82.75 231 LYS A O 1
ATOM 1748 N N . TYR A 1 232 ? -12.932 -14.804 18.750 1.00 87.19 232 TYR A N 1
ATOM 1749 C CA . TYR A 1 232 ? -12.834 -14.819 17.296 1.00 87.19 232 TYR A CA 1
ATOM 1750 C C . TYR A 1 232 ? -13.064 -13.416 16.731 1.00 87.19 232 TYR A C 1
ATOM 1752 O O . TYR A 1 232 ? -12.250 -12.934 15.942 1.00 87.19 232 TYR A O 1
ATOM 1760 N N . CYS A 1 233 ? -14.100 -12.723 17.212 1.00 88.75 233 CYS A N 1
ATOM 1761 C CA . CYS A 1 233 ? -14.432 -11.363 16.792 1.00 88.75 233 CYS A CA 1
ATOM 1762 C C . CYS A 1 233 ? -13.258 -10.392 16.987 1.00 88.75 233 CYS A C 1
ATOM 1764 O O . CYS A 1 233 ? -12.939 -9.617 16.085 1.00 88.75 233 CYS A O 1
ATOM 1766 N N . SER A 1 234 ? -12.548 -10.472 18.119 1.00 89.88 234 SER A N 1
ATOM 1767 C CA . SER A 1 234 ? -11.405 -9.590 18.385 1.00 89.88 234 SER A CA 1
ATOM 1768 C C . SER A 1 234 ? -10.204 -9.832 17.461 1.00 89.88 234 SER A C 1
ATOM 1770 O O . SER A 1 234 ? -9.377 -8.936 17.299 1.00 89.88 234 SER A O 1
ATOM 1772 N N . ARG A 1 235 ? -10.112 -10.994 16.795 1.00 93.75 235 ARG A N 1
ATOM 1773 C CA . ARG A 1 235 ? -9.078 -11.264 15.776 1.00 93.75 235 ARG A CA 1
ATOM 1774 C C . ARG A 1 235 ? -9.377 -10.595 14.440 1.00 93.75 235 ARG A C 1
ATOM 1776 O O . ARG A 1 235 ? -8.433 -10.201 13.766 1.00 93.75 235 ARG A O 1
ATOM 1783 N N . VAL A 1 236 ? -10.651 -10.444 14.070 1.00 96.44 236 VAL A N 1
ATOM 1784 C CA . VAL A 1 236 ? -11.057 -9.721 12.846 1.00 96.44 236 VAL A CA 1
ATOM 1785 C C . VAL A 1 236 ? -10.634 -8.252 12.921 1.00 96.44 236 VAL A C 1
ATOM 1787 O O . VAL A 1 236 ? -10.330 -7.636 11.906 1.00 96.44 236 VAL A O 1
ATOM 1790 N N . LEU A 1 237 ? -10.529 -7.705 14.135 1.00 97.12 237 LEU A N 1
ATOM 1791 C CA . LEU A 1 237 ? -10.078 -6.336 14.387 1.00 97.12 237 LEU A CA 1
ATOM 1792 C C . LEU A 1 237 ? -8.552 -6.158 14.307 1.00 97.12 237 LEU A C 1
ATOM 1794 O O . LEU A 1 237 ? -8.066 -5.045 14.509 1.00 97.12 237 LEU A O 1
ATOM 1798 N N . ILE A 1 238 ? -7.795 -7.218 14.002 1.00 97.81 238 ILE A N 1
ATOM 1799 C CA . ILE A 1 238 ? -6.343 -7.165 13.823 1.00 97.81 238 ILE A CA 1
ATOM 1800 C C . ILE A 1 238 ? -5.990 -7.433 12.358 1.00 97.81 238 ILE A C 1
ATOM 1802 O O . ILE A 1 238 ? -6.268 -8.503 11.812 1.00 97.81 238 ILE A O 1
ATOM 1806 N N . ALA A 1 239 ? -5.351 -6.458 11.718 1.00 97.44 239 ALA A N 1
ATOM 1807 C CA . ALA A 1 239 ? -4.857 -6.582 10.359 1.00 97.44 239 ALA A CA 1
ATOM 1808 C C . ALA A 1 239 ? -3.717 -7.621 10.312 1.00 97.44 239 ALA A C 1
ATOM 1810 O O . ALA A 1 239 ? -2.868 -7.644 11.204 1.00 97.44 239 ALA A O 1
ATOM 1811 N N . PRO A 1 240 ? -3.623 -8.463 9.269 1.00 96.56 240 PRO A N 1
ATOM 1812 C CA . PRO A 1 240 ? -2.653 -9.567 9.227 1.00 96.56 240 PRO A CA 1
ATOM 1813 C C . PRO A 1 240 ? -1.174 -9.155 9.229 1.00 96.56 240 PRO A C 1
ATOM 1815 O O . PRO A 1 240 ? -0.306 -10.001 9.445 1.00 96.56 240 PRO A O 1
ATOM 1818 N N . PHE A 1 241 ? -0.883 -7.889 8.931 1.00 94.81 241 PHE A N 1
ATOM 1819 C CA . PHE A 1 241 ? 0.459 -7.306 8.961 1.00 94.81 241 PHE A CA 1
ATOM 1820 C C . PHE A 1 241 ? 0.735 -6.491 10.238 1.00 94.81 241 PHE A C 1
ATOM 1822 O O . PHE A 1 241 ? 1.867 -6.048 10.430 1.00 94.81 241 PHE A O 1
ATOM 1829 N N . ASP A 1 242 ? -0.261 -6.292 11.109 1.00 96.62 242 ASP A N 1
ATOM 1830 C CA . ASP A 1 242 ? -0.094 -5.549 12.356 1.00 96.62 242 ASP A CA 1
ATOM 1831 C C . ASP A 1 242 ? 0.713 -6.371 13.369 1.00 96.62 242 ASP A C 1
ATOM 1833 O O . ASP A 1 242 ? 0.344 -7.485 13.744 1.00 96.62 242 ASP A O 1
ATOM 1837 N N . LYS A 1 243 ? 1.837 -5.803 13.811 1.00 94.38 243 LYS A N 1
ATOM 1838 C CA . LYS A 1 243 ? 2.732 -6.389 14.821 1.00 94.38 243 LYS A CA 1
ATOM 1839 C C . LYS A 1 243 ? 2.637 -5.683 16.179 1.00 94.38 243 LYS A C 1
ATOM 1841 O O . LYS A 1 243 ? 3.321 -6.082 17.118 1.00 94.38 243 LYS A O 1
ATOM 1846 N N . ILE A 1 244 ? 1.845 -4.616 16.268 1.00 94.12 244 ILE A N 1
ATOM 1847 C CA . ILE A 1 244 ? 1.750 -3.703 17.409 1.00 94.12 244 ILE A CA 1
ATOM 1848 C C . ILE A 1 244 ? 0.482 -4.000 18.213 1.00 94.12 244 ILE A C 1
ATOM 1850 O O . ILE A 1 244 ? 0.553 -4.184 19.431 1.00 94.12 244 ILE A O 1
ATOM 1854 N N . SER A 1 245 ? -0.671 -4.064 17.547 1.00 94.56 245 SER A N 1
ATOM 1855 C CA . SER A 1 245 ? -1.958 -4.250 18.225 1.00 94.56 245 SER A CA 1
ATOM 1856 C C . SER A 1 245 ? -2.149 -5.695 18.688 1.00 94.56 245 SER A C 1
ATOM 1858 O O . SER A 1 245 ? -1.688 -6.643 18.051 1.00 94.56 245 SER A O 1
ATOM 1860 N N . LYS A 1 246 ? -2.861 -5.882 19.805 1.00 94.19 246 LYS A N 1
ATOM 1861 C CA . LYS A 1 246 ? -3.154 -7.214 20.366 1.00 94.19 246 LYS A CA 1
ATOM 1862 C C . LYS A 1 246 ? -4.659 -7.433 20.484 1.00 94.19 246 LYS A C 1
ATOM 1864 O O . LYS A 1 246 ? -5.314 -6.558 21.044 1.00 94.19 246 LYS A O 1
ATOM 1869 N N . PRO A 1 247 ? -5.212 -8.585 20.061 1.00 92.38 247 PRO A N 1
ATOM 1870 C CA . PRO A 1 247 ? -6.638 -8.861 20.211 1.00 92.38 247 PRO A CA 1
ATOM 1871 C C . PRO A 1 247 ? -7.110 -8.638 21.652 1.00 92.38 247 PRO A C 1
ATOM 1873 O O . PRO A 1 247 ? -6.419 -9.023 22.601 1.00 92.38 247 PRO A O 1
ATOM 1876 N N . ALA A 1 248 ? -8.283 -8.030 21.822 1.00 91.31 248 ALA A N 1
ATOM 1877 C CA . ALA A 1 248 ? -8.912 -7.932 23.134 1.00 91.31 248 ALA A CA 1
ATOM 1878 C C . ALA A 1 248 ? -9.275 -9.334 23.656 1.00 91.31 248 ALA A C 1
ATOM 1880 O O . ALA A 1 248 ? -9.708 -10.205 22.896 1.00 91.31 248 ALA A O 1
ATOM 1881 N N . ALA A 1 249 ? -9.097 -9.547 24.962 1.00 84.75 249 ALA A N 1
ATOM 1882 C CA . ALA A 1 249 ? -9.497 -10.785 25.636 1.00 84.75 249 ALA A CA 1
ATOM 1883 C C . ALA A 1 249 ? -10.993 -10.807 25.998 1.00 84.75 249 ALA A C 1
ATOM 1885 O O . ALA A 1 249 ? -11.539 -11.866 26.292 1.00 84.75 249 ALA A O 1
ATOM 1886 N N . ASN A 1 250 ? -11.634 -9.640 26.001 1.00 84.94 250 ASN A N 1
ATOM 1887 C CA . ASN A 1 250 ? -13.041 -9.440 26.309 1.00 84.94 250 ASN A CA 1
ATOM 1888 C C . ASN A 1 250 ? -13.736 -8.682 25.167 1.00 84.94 250 ASN A C 1
ATOM 1890 O O . ASN A 1 250 ? -13.142 -8.382 24.133 1.00 84.94 250 ASN A O 1
ATOM 1894 N N . ASP A 1 251 ? -15.011 -8.391 25.375 1.00 81.88 251 ASP A N 1
ATOM 1895 C CA . ASP A 1 251 ? -15.873 -7.618 24.486 1.00 81.88 251 ASP A CA 1
ATOM 1896 C C . ASP A 1 251 ? -15.505 -6.127 24.401 1.00 81.88 251 ASP A C 1
ATOM 1898 O O . ASP A 1 251 ? -15.954 -5.442 23.486 1.00 81.88 251 ASP A O 1
ATOM 1902 N N . LYS A 1 252 ? -14.667 -5.619 25.315 1.00 90.75 252 LYS A N 1
ATOM 1903 C CA . LYS A 1 252 ? -14.236 -4.216 25.338 1.00 90.75 252 LYS A CA 1
ATOM 1904 C C . LYS A 1 252 ? -13.036 -3.990 24.429 1.00 90.75 252 LYS A C 1
ATOM 1906 O O . LYS A 1 252 ? -11.903 -4.342 24.760 1.00 90.75 252 LYS A O 1
ATOM 1911 N N . ILE A 1 253 ? -13.273 -3.312 23.313 1.00 93.25 253 ILE A N 1
ATOM 1912 C CA . ILE A 1 253 ? -12.237 -2.955 22.350 1.00 93.25 253 ILE A CA 1
ATOM 1913 C C . ILE A 1 253 ? -11.649 -1.596 22.718 1.00 93.25 253 ILE A C 1
ATOM 1915 O O . ILE A 1 253 ? -12.312 -0.564 22.636 1.00 93.25 253 ILE A O 1
ATOM 1919 N N . GLN A 1 254 ? -10.376 -1.589 23.108 1.00 91.62 254 GLN A N 1
ATOM 1920 C CA . GLN A 1 254 ? -9.610 -0.358 23.294 1.00 91.62 254 GLN A CA 1
ATOM 1921 C C . GLN A 1 254 ? -8.781 -0.041 22.041 1.00 91.62 254 GLN A C 1
ATOM 1923 O O . GLN A 1 254 ? -8.562 -0.925 21.208 1.00 91.62 254 GLN A O 1
ATOM 1928 N N . PRO A 1 255 ? -8.274 1.194 21.892 1.00 89.12 255 PRO A N 1
ATOM 1929 C CA . PRO A 1 255 ? -7.472 1.582 20.736 1.00 89.12 255 PRO A CA 1
ATOM 1930 C C . PRO A 1 255 ? -6.291 0.641 20.475 1.00 89.12 255 PRO A C 1
ATOM 1932 O O . PRO A 1 255 ? -6.079 0.246 19.338 1.00 89.12 255 PRO A O 1
ATOM 1935 N N . GLN A 1 256 ? -5.564 0.195 21.497 1.00 91.94 256 GLN A N 1
ATOM 1936 C CA . GLN A 1 256 ? -4.450 -0.754 21.360 1.00 91.94 256 GLN A CA 1
ATOM 1937 C C . GLN A 1 256 ? -4.875 -2.184 20.970 1.00 91.94 256 GLN A C 1
ATOM 1939 O O . GLN A 1 256 ? -4.024 -3.033 20.693 1.00 91.94 256 GLN A O 1
ATOM 1944 N N . ASN A 1 257 ? -6.182 -2.464 20.965 1.00 94.62 257 ASN A N 1
ATOM 1945 C CA . ASN A 1 257 ? -6.747 -3.768 20.630 1.00 94.62 257 ASN A CA 1
ATOM 1946 C C . ASN A 1 257 ? -7.300 -3.872 19.208 1.00 94.62 257 ASN A C 1
ATOM 1948 O O . ASN A 1 257 ? -7.982 -4.842 18.886 1.00 94.62 257 ASN A O 1
ATOM 1952 N N . THR A 1 258 ? -7.018 -2.885 18.363 1.00 96.81 258 THR A N 1
ATOM 1953 C CA . THR A 1 258 ? -7.477 -2.864 16.977 1.00 96.81 258 THR A CA 1
ATOM 1954 C C . THR A 1 258 ? -6.428 -2.247 16.064 1.00 96.81 258 THR A C 1
ATOM 1956 O O . THR A 1 258 ? -5.801 -1.240 16.401 1.00 96.81 258 THR A O 1
ATOM 1959 N N . SER A 1 259 ? -6.286 -2.817 14.875 1.00 98.00 259 SER A N 1
ATOM 1960 C CA . SER A 1 259 ? -5.467 -2.282 13.785 1.00 98.00 259 SER A CA 1
ATOM 1961 C C . SER A 1 259 ? -6.149 -1.150 13.022 1.00 98.00 259 SER A C 1
ATOM 1963 O O . SER A 1 259 ? -5.509 -0.458 12.232 1.00 98.00 259 SER A O 1
ATOM 1965 N N . TYR A 1 260 ? -7.447 -0.956 13.250 1.00 98.25 260 TYR A N 1
ATOM 1966 C CA . TYR A 1 260 ? -8.282 -0.051 12.476 1.00 98.25 260 TYR A CA 1
ATOM 1967 C C . TYR A 1 260 ? -8.624 1.205 13.279 1.00 98.25 260 TYR A C 1
ATOM 1969 O O . TYR A 1 260 ? -8.978 1.144 14.458 1.00 98.25 260 TYR A O 1
ATOM 1977 N N . ALA A 1 261 ? -8.514 2.363 12.638 1.00 97.94 261 ALA A N 1
ATOM 1978 C CA . ALA A 1 261 ? -8.991 3.637 13.146 1.00 97.94 261 ALA A CA 1
ATOM 1979 C C . ALA A 1 261 ? -10.476 3.782 12.793 1.00 97.94 261 ALA A C 1
ATOM 1981 O O . ALA A 1 261 ? -10.805 4.113 11.659 1.00 97.94 261 ALA A O 1
ATOM 1982 N N . TYR A 1 262 ? -11.365 3.508 13.748 1.00 97.88 262 TYR A N 1
ATOM 1983 C CA . TYR A 1 262 ? -12.808 3.730 13.612 1.00 97.88 262 TYR A CA 1
ATOM 1984 C C . TYR A 1 262 ? -13.154 5.169 14.007 1.00 97.88 262 TYR A C 1
ATOM 1986 O O . TYR A 1 262 ? -12.903 5.568 15.143 1.00 97.88 262 TYR A O 1
ATOM 1994 N N . ILE A 1 263 ? -13.693 5.950 13.069 1.00 96.81 263 ILE A N 1
ATOM 1995 C CA . ILE A 1 263 ? -13.856 7.411 13.206 1.00 96.81 263 ILE A CA 1
ATOM 1996 C C . ILE A 1 263 ? -15.316 7.872 13.291 1.00 96.81 263 ILE A C 1
ATOM 1998 O O . ILE A 1 263 ? -15.577 9.076 13.337 1.00 96.81 263 ILE A O 1
ATOM 2002 N N . MET A 1 264 ? -16.263 6.935 13.330 1.00 94.69 264 MET A N 1
ATOM 2003 C CA . MET A 1 264 ? -17.681 7.242 13.512 1.00 94.69 264 MET A CA 1
ATOM 2004 C C . MET A 1 264 ? -18.053 7.391 14.985 1.00 94.69 264 MET A C 1
ATOM 2006 O O . MET A 1 264 ? -17.324 6.974 15.882 1.00 94.69 264 MET A O 1
ATOM 2010 N N . ASP A 1 265 ? -19.216 7.992 15.224 1.00 89.44 265 ASP A N 1
ATOM 2011 C CA . ASP A 1 265 ? -19.847 8.026 16.536 1.00 89.44 265 ASP A CA 1
ATOM 2012 C C . ASP A 1 265 ? -21.371 7.914 16.424 1.00 89.44 265 ASP A C 1
ATOM 2014 O O . ASP A 1 265 ? -21.944 8.010 15.337 1.00 89.44 265 ASP A O 1
ATOM 2018 N N . LYS A 1 266 ? -22.032 7.781 17.578 1.00 90.31 266 LYS A N 1
ATOM 2019 C CA . LYS A 1 266 ? -23.486 7.597 17.697 1.00 90.31 266 LYS A CA 1
ATOM 2020 C C . LYS A 1 266 ? -24.358 8.724 17.148 1.00 90.31 266 LYS A C 1
ATOM 2022 O O . LYS A 1 266 ? -25.572 8.581 17.127 1.00 90.31 266 LYS A O 1
ATOM 2027 N N . SER A 1 267 ? -23.790 9.872 16.788 1.00 85.94 267 SER A N 1
ATOM 2028 C CA .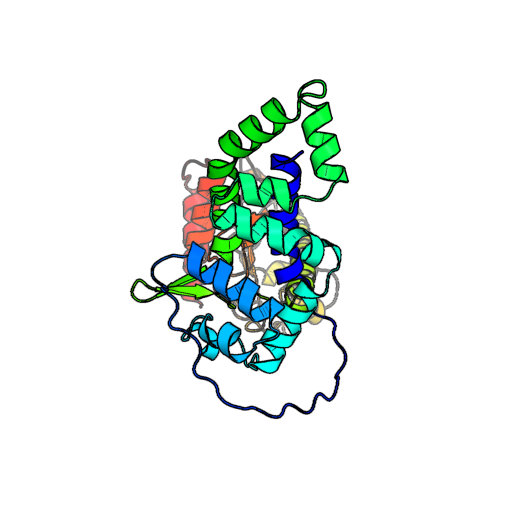 SER A 1 267 ? -24.558 10.966 16.181 1.00 85.94 267 SER A CA 1
ATOM 2029 C C . SER A 1 267 ? -24.607 10.884 14.658 1.00 85.94 267 SER A C 1
ATOM 2031 O O . SER A 1 267 ? -25.390 11.606 14.043 1.00 85.94 267 SER A O 1
ATOM 2033 N N . VAL A 1 268 ? -23.768 10.041 14.051 1.00 82.25 268 VAL A N 1
ATOM 2034 C CA . VAL A 1 268 ? -23.712 9.890 12.601 1.00 82.25 268 VAL A CA 1
ATOM 2035 C C . VAL A 1 268 ? -24.753 8.859 12.185 1.00 82.25 268 VAL A C 1
ATOM 2037 O O . VAL A 1 268 ? -24.650 7.678 12.517 1.00 82.25 268 VAL A O 1
ATOM 2040 N N . ASN A 1 269 ? -25.767 9.326 11.461 1.00 86.44 269 ASN A N 1
ATOM 2041 C CA . ASN A 1 269 ? -26.773 8.474 10.843 1.00 86.44 269 ASN A CA 1
ATOM 2042 C C . ASN A 1 269 ? -26.354 8.148 9.401 1.00 86.44 269 ASN A C 1
ATOM 2044 O O . ASN A 1 269 ? -26.023 9.067 8.644 1.00 86.44 269 ASN A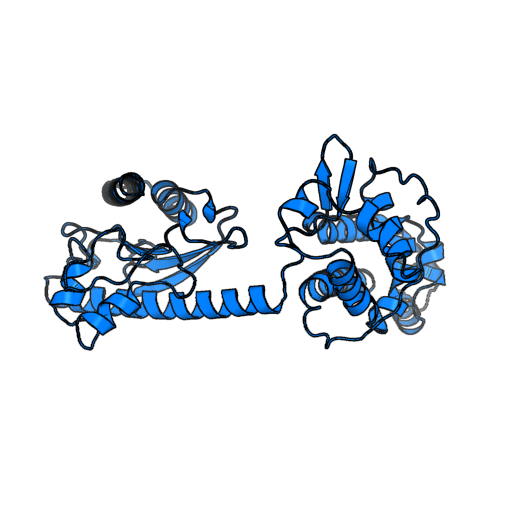 O 1
ATOM 2048 N N . VAL A 1 270 ? -26.390 6.866 9.017 1.00 79.94 270 VAL A N 1
ATOM 2049 C CA . VAL A 1 270 ? -25.910 6.384 7.703 1.00 79.94 270 VAL A CA 1
ATOM 2050 C C . VAL A 1 270 ? -26.583 7.138 6.551 1.00 79.94 270 VAL A C 1
ATOM 2052 O O . VAL A 1 270 ? -25.911 7.650 5.650 1.00 79.94 270 VAL A O 1
ATOM 2055 N N . TYR A 1 271 ? -27.908 7.276 6.625 1.00 79.62 271 TYR A N 1
ATOM 2056 C CA . TYR A 1 271 ? -28.741 7.867 5.576 1.00 79.62 271 TYR A CA 1
ATOM 2057 C C . TYR A 1 271 ? -28.779 9.396 5.595 1.00 79.62 271 TYR A C 1
ATOM 2059 O O . TYR A 1 271 ? -29.226 10.009 4.629 1.00 79.62 271 TYR A O 1
ATOM 2067 N N . SER A 1 272 ? -28.294 10.034 6.663 1.00 81.19 272 SER A N 1
ATOM 2068 C CA . SER A 1 272 ? -28.174 11.498 6.704 1.00 81.19 272 SER A CA 1
ATOM 2069 C C . SER A 1 272 ? -27.049 12.032 5.811 1.00 81.19 272 SER A C 1
ATOM 2071 O O . SER A 1 272 ? -27.033 13.213 5.464 1.00 81.19 272 SER A O 1
ATOM 2073 N N . SER A 1 273 ? -26.111 11.167 5.415 1.00 79.12 273 SER A N 1
ATOM 2074 C CA . SER A 1 273 ? -25.032 11.533 4.508 1.00 79.12 273 SER A CA 1
ATOM 2075 C C . SER A 1 273 ? -25.520 11.531 3.055 1.00 79.12 273 SER A C 1
ATOM 2077 O O . SER A 1 273 ? -26.038 10.534 2.564 1.00 79.12 273 SER A O 1
ATOM 2079 N N . GLN A 1 274 ? -25.325 12.639 2.330 1.00 79.94 274 GLN A N 1
ATOM 2080 C CA . GLN A 1 274 ? -25.718 12.724 0.912 1.00 79.94 274 GLN A CA 1
ATOM 2081 C C . GLN A 1 274 ? -24.958 11.733 0.015 1.00 79.94 274 GLN A C 1
ATOM 2083 O O . GLN A 1 274 ? -25.411 11.421 -1.083 1.00 79.94 274 GLN A O 1
ATOM 2088 N N . ASN A 1 275 ? -23.793 11.257 0.463 1.00 89.31 275 ASN A N 1
ATOM 2089 C CA . ASN A 1 275 ? -22.961 10.329 -0.289 1.00 89.31 275 ASN A CA 1
ATOM 2090 C C . ASN A 1 275 ? -22.237 9.343 0.652 1.00 89.31 275 ASN A C 1
ATOM 2092 O O . ASN A 1 275 ? -21.075 9.582 1.014 1.00 89.31 275 ASN A O 1
ATOM 2096 N N . PRO A 1 276 ? -22.907 8.256 1.080 1.00 91.38 276 PRO A N 1
ATOM 2097 C CA . PRO A 1 276 ? -22.327 7.280 2.006 1.00 91.38 276 PRO A CA 1
ATOM 2098 C C . PRO A 1 276 ? -21.093 6.580 1.418 1.00 91.38 276 PRO A C 1
ATOM 2100 O O . PRO A 1 276 ? -20.132 6.323 2.142 1.00 91.38 276 PRO A O 1
ATOM 2103 N N . GLY A 1 277 ? -21.043 6.392 0.094 1.00 94.19 277 GLY A N 1
ATOM 2104 C CA . GLY A 1 277 ? -19.877 5.850 -0.613 1.00 94.19 277 GLY A CA 1
ATOM 2105 C C . GLY A 1 277 ? -18.653 6.780 -0.641 1.00 94.19 277 GLY A C 1
ATOM 2106 O O . GLY A 1 277 ? -17.599 6.409 -1.136 1.00 94.19 277 GLY A O 1
ATOM 2107 N N . GLN A 1 278 ? -18.744 8.001 -0.114 1.00 93.75 278 GLN A N 1
ATOM 2108 C CA . GLN A 1 278 ? -17.596 8.910 0.023 1.00 93.75 278 GLN A CA 1
ATOM 2109 C C . GLN A 1 278 ? -17.261 9.239 1.476 1.00 93.75 278 GLN A C 1
ATOM 2111 O O . GLN A 1 278 ? -16.356 10.038 1.732 1.00 93.75 278 GLN A O 1
ATOM 2116 N N . MET A 1 279 ? -18.002 8.672 2.426 1.00 93.75 279 MET A N 1
ATOM 2117 C CA . MET A 1 279 ? -17.845 8.934 3.847 1.00 93.75 279 MET A CA 1
ATOM 2118 C C . MET A 1 279 ? -16.998 7.824 4.494 1.00 93.75 279 MET A C 1
ATOM 2120 O O . MET A 1 279 ? -17.496 6.707 4.642 1.00 93.75 279 MET A O 1
ATOM 2124 N N . PRO A 1 280 ? -15.733 8.092 4.875 1.00 96.56 280 PRO A N 1
ATOM 2125 C CA . PRO A 1 280 ? -14.892 7.081 5.504 1.00 96.56 280 PRO A CA 1
ATOM 2126 C C . PRO A 1 280 ? -15.390 6.762 6.919 1.00 96.56 280 PRO A C 1
ATOM 2128 O O . PRO A 1 280 ? -15.693 7.663 7.698 1.00 96.56 280 PRO A O 1
ATOM 2131 N N . VAL A 1 281 ? -15.449 5.472 7.249 1.00 97.38 281 VAL A N 1
ATOM 2132 C CA . VAL A 1 281 ? -15.899 4.932 8.546 1.00 97.38 281 VAL A CA 1
ATOM 2133 C C . VAL A 1 281 ? -14.732 4.400 9.360 1.00 97.38 281 VAL A C 1
ATOM 2135 O O . VAL A 1 281 ? -14.614 4.681 10.555 1.00 97.38 281 VAL A O 1
ATOM 2138 N N . ALA A 1 282 ? -13.883 3.603 8.717 1.00 98.31 282 ALA A N 1
ATOM 2139 C CA . ALA A 1 282 ? -12.702 3.029 9.330 1.00 98.31 282 ALA A CA 1
ATOM 2140 C C . ALA A 1 282 ? -11.592 2.842 8.298 1.00 98.31 282 ALA A C 1
ATOM 2142 O O . ALA A 1 282 ? -11.858 2.684 7.112 1.00 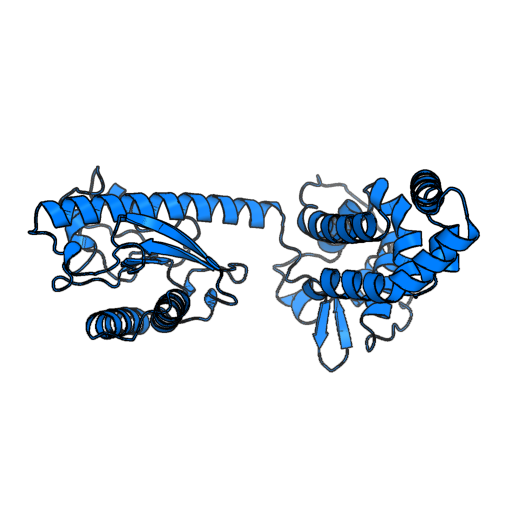98.31 282 ALA A O 1
ATOM 2143 N N . PHE A 1 283 ? -10.344 2.839 8.741 1.00 98.69 283 PHE A N 1
ATOM 2144 C CA . PHE A 1 283 ? -9.190 2.570 7.883 1.00 98.69 283 PHE A CA 1
ATOM 2145 C C . PHE A 1 283 ? -8.051 1.959 8.696 1.00 98.69 283 PHE A C 1
ATOM 2147 O O . PHE A 1 283 ? -8.061 1.997 9.925 1.00 98.69 283 PHE A O 1
ATOM 2154 N N . GLU A 1 284 ? -7.074 1.362 8.024 1.00 98.44 284 GLU A N 1
ATOM 2155 C CA . GLU A 1 284 ? -5.870 0.829 8.674 1.00 98.44 284 GLU A CA 1
ATOM 2156 C C . GLU A 1 284 ? -5.061 1.958 9.322 1.00 98.44 284 GLU A C 1
ATOM 2158 O O . GLU A 1 284 ? -4.804 2.987 8.695 1.00 98.44 284 GLU A O 1
ATOM 2163 N N . LYS A 1 285 ? -4.648 1.792 10.585 1.00 98.00 285 LYS A N 1
ATOM 2164 C CA . LYS A 1 285 ? -3.898 2.838 11.288 1.00 98.00 285 LYS A CA 1
ATOM 2165 C C . LYS A 1 285 ? -2.584 3.143 10.562 1.00 98.00 285 LYS A C 1
ATOM 2167 O O . LYS A 1 285 ? -1.832 2.220 10.263 1.00 98.00 285 LYS A O 1
ATOM 2172 N N . PRO A 1 286 ? -2.229 4.417 10.347 1.00 97.25 286 PRO A N 1
ATOM 2173 C CA . PRO A 1 286 ? -1.055 4.737 9.542 1.00 97.25 286 PRO A CA 1
ATOM 2174 C C . PRO A 1 286 ? 0.242 4.163 10.134 1.00 97.25 286 PRO A C 1
ATOM 2176 O O . PRO A 1 286 ? 1.022 3.534 9.435 1.00 97.25 286 PRO A O 1
ATOM 2179 N N . TRP A 1 287 ? 0.441 4.263 11.449 1.00 95.81 287 TRP A N 1
ATOM 2180 C CA . TRP A 1 287 ? 1.682 3.836 12.112 1.00 95.81 287 TRP A CA 1
ATOM 2181 C C . TRP A 1 287 ? 1.885 2.318 12.238 1.00 95.81 287 TRP A C 1
ATOM 2183 O O . TRP A 1 287 ? 2.951 1.907 12.693 1.00 95.81 287 TRP A O 1
ATOM 2193 N N . ILE A 1 288 ? 0.898 1.487 11.884 1.00 95.56 288 ILE A N 1
ATOM 2194 C CA . ILE A 1 288 ? 1.098 0.028 11.779 1.00 95.56 288 ILE A CA 1
ATOM 2195 C C . ILE A 1 288 ? 1.526 -0.386 10.365 1.00 95.56 288 ILE A C 1
ATOM 2197 O O . ILE A 1 288 ? 1.901 -1.538 10.148 1.00 95.56 288 ILE A O 1
ATOM 2201 N N . MET A 1 289 ? 1.445 0.535 9.399 1.00 95.06 289 MET A N 1
ATOM 2202 C CA . MET A 1 289 ? 1.793 0.262 8.013 1.00 95.06 289 MET A CA 1
ATOM 2203 C C . MET A 1 289 ? 3.314 0.143 7.883 1.00 95.06 289 MET A C 1
ATOM 2205 O O . MET A 1 289 ? 4.038 0.994 8.407 1.00 95.06 289 MET A O 1
ATOM 2209 N N . PRO A 1 290 ? 3.828 -0.879 7.178 1.00 89.81 290 PRO A N 1
ATOM 2210 C CA . PRO A 1 290 ? 5.257 -0.968 6.921 1.00 89.81 290 PRO A CA 1
ATOM 2211 C C . PRO A 1 290 ? 5.713 0.194 6.032 1.00 89.81 290 PRO A C 1
ATOM 2213 O O . PRO A 1 290 ? 4.922 0.755 5.275 1.00 89.81 290 PRO A O 1
ATOM 2216 N N . ASP A 1 291 ? 7.011 0.503 6.057 1.00 84.00 291 ASP A N 1
ATOM 2217 C CA . ASP A 1 291 ? 7.607 1.608 5.284 1.00 84.00 291 ASP A CA 1
ATOM 2218 C C . ASP A 1 291 ? 7.334 1.530 3.776 1.00 84.00 291 ASP A C 1
ATOM 2220 O O . ASP A 1 291 ? 7.344 2.536 3.072 1.00 84.00 291 ASP A O 1
ATOM 2224 N N . MET A 1 292 ? 7.055 0.325 3.286 1.00 79.94 292 MET A N 1
ATOM 2225 C CA . MET A 1 292 ? 6.740 0.047 1.892 1.00 79.94 292 MET A CA 1
ATOM 2226 C C . MET A 1 292 ? 5.274 0.217 1.500 1.00 79.94 292 MET A C 1
ATOM 2228 O O . MET A 1 292 ? 4.939 0.079 0.320 1.00 79.94 292 MET A O 1
ATOM 2232 N N . ALA A 1 293 ? 4.384 0.448 2.463 1.00 87.00 293 ALA A N 1
ATOM 2233 C CA . ALA A 1 293 ? 2.976 0.634 2.177 1.00 87.00 293 ALA A CA 1
ATOM 2234 C C . ALA A 1 293 ? 2.776 1.903 1.340 1.00 87.00 293 ALA A C 1
ATOM 2236 O O . ALA A 1 293 ? 3.200 2.994 1.714 1.00 87.00 293 ALA A O 1
ATOM 2237 N N . LYS A 1 294 ? 2.096 1.751 0.202 1.00 90.44 294 LYS A N 1
ATOM 2238 C CA . LYS A 1 294 ? 1.780 2.852 -0.723 1.00 90.44 294 LYS A CA 1
ATOM 2239 C C . LYS A 1 294 ? 0.351 3.363 -0.566 1.00 90.44 294 LYS A C 1
ATOM 2241 O O . LYS A 1 294 ? -0.221 3.884 -1.516 1.00 90.44 294 LYS A O 1
ATOM 2246 N N . GLY A 1 295 ? -0.269 3.115 0.580 1.00 96.12 295 GLY A N 1
ATOM 2247 C CA . GLY A 1 295 ? -1.684 3.378 0.795 1.00 96.12 295 GLY A CA 1
ATOM 2248 C C . GLY A 1 295 ? -2.274 2.525 1.903 1.00 96.12 295 GLY A C 1
ATOM 2249 O O . GLY A 1 295 ? -1.565 1.714 2.494 1.00 96.12 295 GLY A O 1
ATOM 2250 N N . VAL A 1 296 ? -3.566 2.706 2.149 1.00 97.94 296 VAL A N 1
ATOM 2251 C CA . VAL A 1 296 ? -4.343 2.000 3.179 1.00 97.94 296 VAL A CA 1
ATOM 2252 C C . VAL A 1 296 ? -5.677 1.535 2.613 1.00 97.94 296 VAL A C 1
ATOM 2254 O O . VAL A 1 296 ? -6.238 2.165 1.716 1.00 9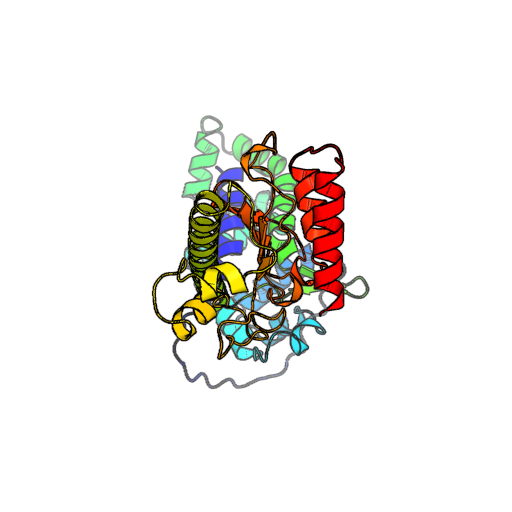7.94 296 VAL A O 1
ATOM 2257 N N . ASN A 1 297 ? -6.207 0.444 3.154 1.00 98.56 297 ASN A N 1
ATOM 2258 C CA . ASN A 1 297 ? -7.603 0.083 2.960 1.00 98.56 297 ASN A CA 1
ATOM 2259 C C . ASN A 1 297 ? -8.510 0.998 3.797 1.00 98.56 297 ASN A C 1
ATOM 2261 O O . ASN A 1 297 ? -8.268 1.218 4.988 1.00 98.56 297 ASN A O 1
ATOM 2265 N N . VAL A 1 298 ? -9.580 1.485 3.173 1.00 98.62 298 VAL A N 1
ATOM 2266 C CA . VAL A 1 298 ? -10.575 2.384 3.762 1.00 98.62 298 VAL A CA 1
ATOM 2267 C C . VAL A 1 298 ? -11.958 1.774 3.584 1.00 98.62 298 VAL A C 1
ATOM 2269 O O . VAL A 1 298 ? -12.355 1.457 2.467 1.00 98.62 298 VAL A O 1
ATOM 2272 N N . LEU A 1 299 ? -12.680 1.607 4.687 1.00 98.62 299 LEU A N 1
ATOM 2273 C CA . LEU A 1 299 ? -14.091 1.239 4.733 1.00 98.62 299 LEU A CA 1
ATOM 2274 C C . LEU A 1 299 ? -14.957 2.502 4.677 1.00 98.62 299 LEU A C 1
ATOM 2276 O O . LEU A 1 299 ? -14.735 3.437 5.451 1.00 98.62 299 LEU A O 1
ATOM 2280 N N . TYR A 1 300 ? -15.972 2.486 3.819 1.00 97.56 300 TYR A N 1
ATOM 2281 C CA . TYR A 1 300 ? -16.940 3.569 3.641 1.00 97.56 300 TYR A CA 1
ATOM 2282 C C . TYR A 1 300 ? -18.311 3.226 4.240 1.00 97.56 300 TYR A C 1
ATOM 2284 O O . TYR A 1 300 ? -18.584 2.077 4.591 1.00 97.56 300 TYR A O 1
ATOM 2292 N N . ALA A 1 301 ? -19.170 4.237 4.400 1.00 95.62 301 ALA A N 1
ATOM 2293 C CA . ALA A 1 301 ? -20.444 4.123 5.119 1.00 95.62 301 ALA A CA 1
ATOM 2294 C C . ALA A 1 301 ? -21.489 3.220 4.446 1.00 95.62 301 ALA A C 1
ATOM 2296 O O . ALA A 1 301 ? -22.387 2.733 5.124 1.00 95.62 301 ALA A O 1
ATOM 2297 N N . ASP A 1 302 ? -21.361 2.954 3.149 1.00 95.25 302 ASP A N 1
ATOM 2298 C CA . ASP A 1 302 ? -22.173 1.974 2.411 1.00 95.25 302 ASP A CA 1
ATOM 2299 C C . ASP A 1 302 ? -21.623 0.530 2.500 1.00 95.25 302 ASP A C 1
ATOM 2301 O O . ASP A 1 302 ? -22.179 -0.388 1.899 1.00 95.25 302 ASP A O 1
ATOM 2305 N N . GLY A 1 303 ? -20.523 0.320 3.232 1.00 96.44 303 GLY A N 1
ATOM 2306 C CA . GLY A 1 303 ? -19.910 -0.986 3.461 1.00 96.44 303 GLY A CA 1
ATOM 2307 C C . GLY A 1 303 ? -18.853 -1.407 2.440 1.00 96.44 303 GLY A C 1
ATOM 2308 O O . GLY A 1 303 ? -18.233 -2.459 2.629 1.00 96.44 303 GLY A O 1
ATOM 2309 N N . HIS A 1 304 ? -18.601 -0.634 1.376 1.00 97.88 304 HIS A N 1
ATOM 2310 C CA . HIS A 1 304 ? -17.512 -0.978 0.461 1.00 97.88 304 HIS A CA 1
ATOM 2311 C C . HIS A 1 304 ? -16.143 -0.622 1.057 1.00 97.88 304 HIS A C 1
ATOM 2313 O O . HIS A 1 304 ? -16.010 0.228 1.939 1.00 97.88 304 HIS A O 1
ATOM 2319 N N . VAL A 1 305 ? -15.106 -1.294 0.554 1.00 98.56 305 VAL A N 1
ATOM 2320 C CA . VAL A 1 305 ? -13.715 -1.056 0.948 1.00 98.56 305 VAL A CA 1
ATOM 2321 C C . VAL A 1 305 ? -12.899 -0.723 -0.291 1.00 98.56 305 VAL A C 1
ATOM 2323 O O . VAL A 1 305 ? -12.937 -1.473 -1.268 1.00 98.56 305 VAL A O 1
ATOM 2326 N N . GLU A 1 306 ? -12.150 0.373 -0.237 1.00 98.19 306 GLU A N 1
ATOM 2327 C CA . GLU A 1 306 ? -11.242 0.820 -1.294 1.00 98.19 306 GLU A CA 1
ATOM 2328 C C . GLU A 1 306 ? -9.796 0.833 -0.780 1.00 98.19 306 GLU A C 1
ATOM 2330 O O . GLU A 1 306 ? -9.537 1.238 0.354 1.00 98.19 306 GLU A O 1
ATOM 2335 N N . PHE A 1 307 ? -8.838 0.430 -1.618 1.00 97.94 307 PHE A N 1
ATOM 2336 C CA . PHE A 1 307 ? -7.426 0.705 -1.359 1.00 97.94 307 PHE A CA 1
ATOM 2337 C C . PHE A 1 307 ? -7.076 2.099 -1.882 1.00 97.94 307 PHE A C 1
ATOM 2339 O O . PHE A 1 307 ? -7.072 2.333 -3.092 1.00 97.94 307 PHE A O 1
ATOM 2346 N N . VAL A 1 308 ? -6.755 3.019 -0.975 1.00 97.94 308 VAL A N 1
ATOM 2347 C CA . VAL A 1 308 ? -6.423 4.404 -1.312 1.00 97.94 308 VAL A CA 1
ATOM 2348 C C . VAL A 1 308 ? -4.915 4.575 -1.315 1.00 97.94 308 VAL A C 1
ATOM 2350 O O . VAL A 1 308 ? -4.266 4.390 -0.285 1.00 97.94 308 VAL A O 1
ATOM 2353 N N . GLN A 1 309 ? -4.357 4.946 -2.469 1.00 96.44 309 GLN A N 1
ATOM 2354 C CA . GLN A 1 309 ? -2.927 5.209 -2.598 1.00 96.44 309 GLN A CA 1
ATOM 2355 C C . GLN A 1 309 ? -2.542 6.506 -1.886 1.00 96.44 309 GLN A C 1
ATOM 2357 O O . GLN A 1 309 ? -3.078 7.568 -2.190 1.00 96.44 309 GLN A O 1
ATOM 2362 N N . ILE A 1 310 ? -1.611 6.402 -0.940 1.00 95.06 310 ILE A N 1
ATOM 2363 C CA . ILE A 1 310 ? -1.102 7.516 -0.142 1.00 95.06 310 ILE A CA 1
ATOM 2364 C C . ILE A 1 310 ? 0.394 7.289 0.083 1.00 95.06 310 ILE A C 1
ATOM 2366 O O . ILE A 1 310 ? 0.800 6.313 0.721 1.00 95.06 310 ILE A O 1
ATOM 2370 N N . ASP A 1 311 ? 1.220 8.186 -0.448 1.00 88.81 311 ASP A N 1
ATOM 2371 C CA . ASP A 1 311 ? 2.668 8.112 -0.277 1.00 88.81 311 ASP A CA 1
ATOM 2372 C C . ASP A 1 311 ? 3.064 8.401 1.174 1.00 88.81 311 ASP A C 1
ATOM 2374 O O . ASP A 1 311 ? 2.542 9.319 1.805 1.00 88.81 311 ASP A O 1
ATOM 2378 N N . ASN A 1 312 ? 4.038 7.648 1.697 1.00 89.69 312 ASN A N 1
ATOM 2379 C CA . ASN A 1 312 ? 4.517 7.771 3.080 1.00 89.69 312 ASN A CA 1
ATOM 2380 C C . ASN A 1 312 ? 3.401 7.659 4.136 1.00 89.69 312 ASN A C 1
ATOM 2382 O O . ASN A 1 312 ? 3.469 8.314 5.181 1.00 89.69 312 ASN A O 1
ATOM 2386 N N . VAL A 1 313 ? 2.376 6.834 3.886 1.00 95.06 313 VAL A N 1
ATOM 2387 C CA . VAL A 1 313 ? 1.237 6.704 4.805 1.00 95.06 313 VAL A CA 1
ATOM 2388 C C . VAL A 1 313 ? 1.671 6.311 6.219 1.00 95.06 313 VAL A C 1
ATOM 2390 O O . VAL A 1 313 ? 1.137 6.837 7.184 1.00 95.06 313 VAL A O 1
ATOM 2393 N N . ASN A 1 314 ? 2.729 5.509 6.365 1.00 93.50 314 ASN A N 1
ATOM 2394 C CA . ASN A 1 314 ? 3.314 5.120 7.653 1.00 93.50 314 ASN A CA 1
ATOM 2395 C C . ASN A 1 314 ? 3.759 6.297 8.548 1.00 93.50 314 ASN A C 1
ATOM 2397 O O . ASN A 1 314 ? 3.894 6.146 9.764 1.00 93.50 314 ASN A O 1
ATOM 2401 N N . LYS A 1 315 ? 3.982 7.479 7.961 1.00 94.44 315 LYS A N 1
ATOM 2402 C CA . LYS A 1 315 ? 4.391 8.707 8.660 1.00 94.44 315 LYS A CA 1
ATOM 2403 C C . LYS A 1 315 ? 3.225 9.655 8.947 1.00 94.44 315 LYS A C 1
ATOM 2405 O O . LYS A 1 315 ? 3.435 10.694 9.569 1.00 94.44 315 LYS A O 1
ATOM 2410 N N . MET A 1 316 ? 2.016 9.338 8.489 1.00 97.00 316 MET A N 1
ATOM 2411 C CA . MET A 1 316 ? 0.844 10.191 8.669 1.00 97.00 316 MET A CA 1
ATOM 2412 C C . MET A 1 316 ? 0.167 9.966 10.023 1.00 97.00 316 MET A C 1
ATOM 2414 O O . MET A 1 316 ? 0.337 8.939 10.677 1.00 97.00 316 MET A O 1
ATOM 2418 N N . SER A 1 317 ? -0.630 10.946 10.437 1.00 97.75 317 SER A N 1
ATOM 2419 C CA . SER A 1 317 ? -1.621 10.787 11.498 1.00 97.75 317 SER A CA 1
ATOM 2420 C C . SER A 1 317 ? -2.957 10.316 10.907 1.00 97.75 317 SER A C 1
ATOM 2422 O O . SER A 1 317 ? -3.207 10.480 9.707 1.00 97.75 317 SER A O 1
ATOM 2424 N N . CYS A 1 318 ? -3.836 9.748 11.731 1.00 97.94 318 CYS A N 1
ATOM 2425 C CA . CYS A 1 318 ? -5.206 9.418 11.347 1.00 97.94 318 CYS A CA 1
ATOM 2426 C C . CYS A 1 318 ? -5.931 10.663 10.827 1.00 97.94 318 CYS A C 1
ATOM 2428 O O . CYS A 1 318 ? -6.605 10.596 9.800 1.00 97.94 318 CYS A O 1
ATOM 2430 N N . GLN A 1 319 ? -5.762 11.813 11.490 1.00 97.81 319 GLN A N 1
ATOM 2431 C CA . GLN A 1 319 ? -6.356 13.074 11.045 1.00 97.81 319 GLN A CA 1
ATOM 2432 C C . GLN A 1 319 ? -5.885 13.474 9.639 1.00 97.81 319 GLN A C 1
ATOM 2434 O O . GLN A 1 319 ? -6.700 13.893 8.814 1.00 97.81 319 GLN A O 1
ATOM 2439 N N . SER A 1 320 ? -4.592 13.323 9.339 1.00 97.81 320 SER A N 1
ATOM 2440 C CA . SER A 1 320 ? -4.045 13.616 8.010 1.00 97.81 320 SER A CA 1
ATOM 2441 C C . SER A 1 320 ? -4.592 12.672 6.940 1.00 97.81 320 SER A C 1
ATOM 2443 O O . SER A 1 320 ? -4.876 13.125 5.833 1.00 97.81 320 SER A O 1
ATOM 2445 N N . VAL A 1 321 ? -4.797 11.388 7.260 1.00 97.88 321 VAL A N 1
ATOM 2446 C CA . VAL A 1 321 ? -5.446 10.440 6.337 1.00 97.88 321 VAL A CA 1
ATOM 2447 C C . VAL A 1 321 ? -6.887 10.858 6.056 1.00 97.88 321 VAL A C 1
ATOM 2449 O O . VAL A 1 321 ? -7.263 10.976 4.894 1.00 97.88 321 VAL A O 1
ATOM 2452 N N . VAL A 1 322 ? -7.684 11.172 7.081 1.00 97.12 322 VAL A N 1
ATOM 2453 C CA . VAL A 1 322 ? -9.065 11.651 6.878 1.00 97.12 322 VAL A CA 1
ATOM 2454 C C . VAL A 1 322 ? -9.089 12.939 6.056 1.00 97.12 322 VAL A C 1
ATOM 2456 O O . VAL A 1 322 ? -9.885 13.058 5.129 1.00 97.12 322 VAL A O 1
ATOM 2459 N N . SER A 1 323 ? -8.177 13.873 6.331 1.00 96.62 323 SER A N 1
ATOM 2460 C CA . SER A 1 323 ? -8.066 15.128 5.575 1.00 96.62 323 SER A CA 1
ATOM 2461 C C . SER A 1 323 ? -7.785 14.867 4.093 1.00 96.62 323 SER A C 1
ATOM 2463 O O . SER A 1 323 ? -8.434 15.461 3.232 1.00 96.62 323 SER A O 1
ATOM 2465 N N . TYR A 1 324 ? -6.870 13.940 3.794 1.00 97.00 324 TYR A N 1
ATOM 2466 C CA . TYR A 1 324 ? -6.573 13.500 2.431 1.00 97.00 324 TYR A CA 1
ATOM 2467 C C . TYR A 1 324 ? -7.806 12.889 1.744 1.00 97.00 324 TYR A C 1
ATOM 2469 O O . TYR A 1 324 ? -8.120 13.247 0.609 1.00 97.00 324 TYR A O 1
ATOM 2477 N N . LEU A 1 325 ? -8.546 12.013 2.433 1.00 96.19 325 LEU A N 1
ATOM 2478 C CA . LEU A 1 325 ? -9.742 11.357 1.888 1.00 96.19 325 LEU A CA 1
ATOM 2479 C C . LEU A 1 325 ? -10.863 12.355 1.565 1.00 96.19 325 LEU A C 1
ATOM 2481 O O . LEU A 1 325 ? -11.498 12.253 0.515 1.00 96.19 325 LEU A O 1
ATOM 2485 N N . LEU A 1 326 ? -11.083 13.344 2.435 1.00 93.88 326 LEU A N 1
ATOM 2486 C CA . LEU A 1 326 ? -12.080 14.395 2.217 1.00 93.88 326 LEU A CA 1
ATOM 2487 C C . LEU A 1 326 ? -11.720 15.280 1.013 1.00 93.88 326 LEU A C 1
ATOM 2489 O O . LEU A 1 326 ? -12.584 15.564 0.181 1.00 93.88 326 LEU A O 1
ATOM 2493 N N . GLN A 1 327 ? -10.441 15.657 0.882 1.00 94.19 327 GLN A N 1
ATOM 2494 C CA . GLN A 1 327 ? -9.941 16.430 -0.260 1.00 94.19 327 GLN A CA 1
ATOM 2495 C C . GLN A 1 327 ? -10.062 15.653 -1.574 1.00 94.19 327 GLN A C 1
ATOM 2497 O O . GLN A 1 327 ? -10.567 16.191 -2.557 1.00 94.19 327 GLN A O 1
ATOM 2502 N N . ARG A 1 328 ? -9.660 14.373 -1.586 1.00 94.31 328 ARG A N 1
ATOM 2503 C CA . ARG A 1 328 ? -9.750 13.487 -2.761 1.00 94.31 328 ARG A CA 1
ATOM 2504 C C . ARG A 1 328 ? -11.177 13.395 -3.307 1.00 94.31 328 ARG A C 1
ATOM 2506 O O . ARG A 1 328 ? -11.366 13.350 -4.518 1.00 94.31 328 ARG A O 1
ATOM 2513 N N . ASN A 1 329 ? -12.170 13.407 -2.421 1.00 90.12 329 ASN A N 1
ATOM 2514 C CA . ASN A 1 329 ? -13.582 13.305 -2.783 1.00 90.12 329 ASN A CA 1
ATOM 2515 C C . ASN A 1 329 ? -14.232 14.658 -3.133 1.00 90.12 329 ASN A C 1
ATOM 2517 O O . ASN A 1 329 ? -15.443 14.707 -3.333 1.00 90.12 329 ASN A O 1
ATOM 2521 N N . ASN A 1 330 ? -13.458 15.751 -3.214 1.00 88.62 330 ASN A N 1
ATOM 2522 C CA . ASN A 1 330 ? -13.955 17.115 -3.438 1.00 88.62 330 ASN A CA 1
ATOM 2523 C C . ASN A 1 330 ? -15.074 17.526 -2.460 1.00 88.62 330 ASN A C 1
ATOM 2525 O O . ASN A 1 330 ? -15.962 18.310 -2.811 1.00 88.62 330 ASN A O 1
ATOM 2529 N N . ARG A 1 331 ? -15.058 16.995 -1.230 1.00 78.94 331 ARG A N 1
ATOM 2530 C CA . ARG A 1 331 ? -16.062 17.339 -0.219 1.00 78.94 331 ARG A CA 1
ATOM 2531 C C . ARG A 1 331 ? -15.780 18.739 0.316 1.00 78.94 331 ARG A C 1
ATOM 2533 O O . ARG A 1 331 ? -14.649 19.069 0.673 1.00 78.94 331 ARG A O 1
ATOM 2540 N N . ARG A 1 332 ? -16.815 19.580 0.360 1.00 72.31 332 ARG A N 1
ATOM 2541 C CA . ARG A 1 332 ? -16.753 20.853 1.086 1.00 72.31 332 ARG A CA 1
ATOM 2542 C C . ARG A 1 332 ? -16.837 20.522 2.566 1.00 72.31 332 ARG A C 1
ATOM 2544 O O . ARG A 1 332 ? -17.707 19.753 2.942 1.00 72.31 332 ARG A O 1
ATOM 2551 N N . THR A 1 333 ? -15.952 21.092 3.378 1.00 73.06 333 THR A N 1
ATOM 2552 C CA . THR A 1 333 ? -15.865 20.782 4.807 1.00 73.06 333 THR A CA 1
ATOM 2553 C C . THR A 1 333 ? -17.174 21.115 5.524 1.00 73.06 333 THR A C 1
ATOM 2555 O O . THR A 1 333 ? -17.419 22.261 5.901 1.00 73.06 333 THR A O 1
ATOM 2558 N N . GLU A 1 334 ? -18.026 20.112 5.702 1.00 82.38 334 GLU A N 1
ATOM 2559 C CA . GLU A 1 334 ? -19.282 20.216 6.441 1.00 82.38 334 GLU A CA 1
ATOM 2560 C C . GLU A 1 334 ? -19.059 19.987 7.945 1.00 82.38 334 GLU A C 1
ATOM 2562 O O . GLU A 1 334 ? -18.002 19.527 8.385 1.00 82.38 334 GLU A O 1
ATOM 2567 N N . ALA A 1 335 ? -20.072 20.282 8.766 1.00 84.31 335 ALA A N 1
ATOM 2568 C CA . ALA A 1 335 ? -20.017 20.009 10.205 1.00 84.31 335 ALA A CA 1
ATOM 2569 C C . ALA A 1 335 ? -19.754 18.518 10.507 1.00 84.31 335 ALA A C 1
ATOM 2571 O O . ALA A 1 335 ? -19.037 18.195 11.454 1.00 84.31 335 ALA A O 1
ATOM 2572 N N . ALA A 1 336 ? -20.282 17.616 9.671 1.00 84.38 336 ALA A N 1
ATOM 2573 C CA . ALA A 1 336 ? -20.013 16.183 9.757 1.00 84.38 336 ALA A CA 1
ATOM 2574 C C . ALA A 1 336 ? -18.530 15.861 9.498 1.00 84.38 336 ALA A C 1
ATOM 2576 O O . ALA A 1 336 ? -17.919 15.112 10.258 1.00 84.38 336 ALA A O 1
ATOM 2577 N N . ASP A 1 337 ? -17.920 16.488 8.491 1.00 89.12 337 ASP A N 1
ATOM 2578 C CA . ASP A 1 337 ? -16.513 16.272 8.138 1.00 89.12 337 ASP A CA 1
ATOM 2579 C C . ASP A 1 337 ? -15.569 16.760 9.253 1.00 89.12 337 ASP A C 1
ATOM 2581 O O . ASP A 1 337 ? -14.582 16.096 9.580 1.00 89.12 337 ASP A O 1
ATOM 2585 N N . GLN A 1 338 ? -15.903 17.879 9.910 1.00 91.19 338 GLN A N 1
ATOM 2586 C CA . GLN A 1 338 ? -15.172 18.354 11.093 1.00 91.19 338 GLN A CA 1
ATOM 2587 C C . GLN A 1 338 ? -15.201 17.340 12.236 1.00 91.19 338 GLN A C 1
ATOM 2589 O O . GLN A 1 338 ? -14.206 17.161 12.941 1.00 91.19 338 GLN A O 1
ATOM 2594 N N . LYS A 1 339 ? -16.323 16.640 12.405 1.00 91.62 339 LYS A N 1
ATOM 2595 C CA . LYS A 1 339 ? -16.451 15.606 13.426 1.00 91.62 339 LYS A CA 1
ATOM 2596 C C . LYS A 1 339 ? -15.564 14.397 13.134 1.00 91.62 339 LYS A C 1
ATOM 2598 O O . LYS A 1 339 ? -14.870 13.927 14.033 1.00 91.62 339 LYS A O 1
ATOM 2603 N N . LEU A 1 340 ? -15.507 13.956 11.876 1.00 93.31 340 LEU A N 1
ATOM 2604 C CA . LEU A 1 340 ? -14.598 12.885 11.449 1.00 93.31 340 LEU A CA 1
ATOM 2605 C C . LEU A 1 340 ? -13.133 13.247 11.732 1.00 93.31 340 LEU A C 1
ATOM 2607 O O . LEU A 1 340 ? -12.382 12.432 12.270 1.00 93.31 340 LEU A O 1
ATOM 2611 N N . LEU A 1 341 ? -12.736 14.491 11.442 1.00 95.44 341 LEU A N 1
ATOM 2612 C CA . LEU A 1 341 ? -11.392 14.998 11.737 1.00 95.44 341 LEU A CA 1
ATOM 2613 C C . LEU A 1 341 ? -11.091 15.023 13.243 1.00 95.44 341 LEU A C 1
ATOM 2615 O O . LEU A 1 341 ? -9.998 14.636 13.656 1.00 95.44 341 LEU A O 1
ATOM 2619 N N . GLN A 1 342 ? -12.050 15.446 14.070 1.00 95.50 342 GLN A N 1
ATOM 2620 C CA . GLN A 1 342 ? -11.913 15.442 15.531 1.00 95.50 342 GLN A CA 1
ATOM 2621 C C . GLN A 1 342 ? -11.787 14.023 16.095 1.00 95.50 342 GLN A C 1
ATOM 2623 O O . GLN A 1 342 ? -10.947 13.778 16.967 1.00 95.50 342 GLN A O 1
ATOM 2628 N N . ASN A 1 343 ? -12.586 13.085 15.582 1.00 95.19 343 ASN A N 1
ATOM 2629 C CA . ASN A 1 343 ? -12.537 11.682 15.980 1.00 95.19 343 ASN A CA 1
ATOM 2630 C C . ASN A 1 343 ? -11.191 11.059 15.595 1.00 95.19 343 ASN A C 1
ATOM 2632 O O . ASN A 1 343 ? -10.542 10.440 16.436 1.00 95.19 343 ASN A O 1
ATOM 2636 N N . ALA A 1 344 ? -10.696 11.319 14.385 1.00 96.50 344 ALA A N 1
ATOM 2637 C CA . ALA A 1 344 ? -9.370 10.880 13.961 1.00 96.50 344 ALA A CA 1
ATOM 2638 C C . ALA A 1 344 ? -8.248 11.454 14.850 1.00 96.50 344 ALA A C 1
ATOM 2640 O O . ALA A 1 344 ? -7.389 10.709 15.320 1.00 96.50 344 ALA A O 1
ATOM 2641 N N . ALA A 1 345 ? -8.312 12.746 15.189 1.00 97.06 345 ALA A N 1
ATOM 2642 C CA . ALA A 1 345 ? -7.358 13.383 16.101 1.00 97.06 345 ALA A CA 1
ATOM 2643 C C . ALA A 1 345 ? -7.435 12.837 17.544 1.00 97.06 345 ALA A C 1
ATOM 2645 O O . ALA A 1 345 ? -6.461 12.881 18.299 1.00 97.06 345 ALA A O 1
ATOM 2646 N N . LYS A 1 346 ? -8.593 12.323 17.980 1.00 95.94 346 LYS A N 1
ATOM 2647 C CA . LYS A 1 346 ? -8.719 11.613 19.264 1.00 95.94 346 LYS A CA 1
ATOM 2648 C C . LYS A 1 346 ? -7.947 10.292 19.242 1.00 95.94 346 LYS A C 1
ATOM 2650 O O . LYS A 1 346 ? -7.290 9.995 20.233 1.00 95.94 346 LYS A O 1
ATOM 2655 N N . ILE A 1 347 ? -7.985 9.557 18.132 1.00 95.62 347 ILE A N 1
ATOM 2656 C CA . ILE A 1 347 ? -7.231 8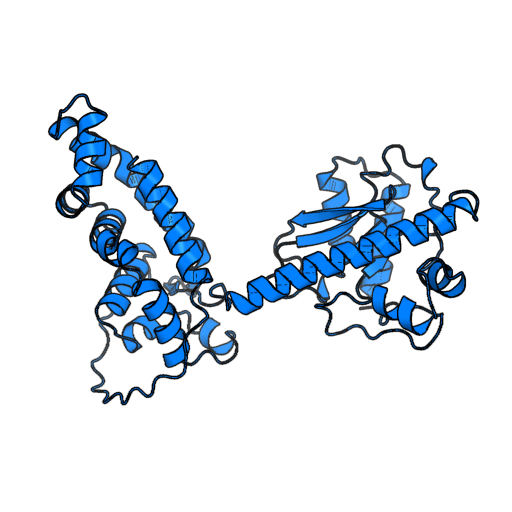.304 17.962 1.00 95.62 347 ILE A CA 1
ATOM 2657 C C . ILE A 1 347 ? -5.726 8.590 17.932 1.00 95.62 347 ILE A C 1
ATOM 2659 O O . ILE A 1 347 ? -4.958 7.882 18.575 1.00 95.62 347 ILE A O 1
ATOM 2663 N N . ASP A 1 348 ? -5.302 9.667 17.265 1.00 96.06 348 ASP A N 1
ATOM 2664 C CA . ASP A 1 348 ? -3.889 10.072 17.223 1.00 96.06 348 ASP A CA 1
ATOM 2665 C C . ASP A 1 348 ? -3.298 10.343 18.613 1.00 96.06 348 ASP A C 1
ATOM 2667 O O . ASP A 1 348 ? -2.143 10.019 18.866 1.00 96.06 348 ASP A O 1
ATOM 2671 N N . ARG A 1 349 ? -4.098 10.882 19.544 1.00 95.44 349 ARG A N 1
ATOM 2672 C CA . ARG A 1 349 ? -3.691 11.124 20.942 1.00 95.44 349 ARG A CA 1
ATOM 2673 C C . ARG A 1 349 ? -3.543 9.852 21.782 1.00 95.44 349 ARG A C 1
ATOM 2675 O O . ARG A 1 349 ? -3.078 9.937 22.913 1.00 95.44 349 ARG A O 1
ATOM 2682 N N . GLN A 1 350 ? -3.999 8.711 21.271 1.00 90.50 350 GLN A N 1
ATOM 2683 C CA . GLN A 1 350 ? -3.944 7.410 21.944 1.00 90.50 350 GLN A CA 1
ATOM 2684 C C . GLN A 1 350 ? -2.802 6.528 21.422 1.00 90.50 350 GLN A C 1
ATOM 2686 O O . GLN A 1 350 ? -2.641 5.409 21.910 1.00 90.50 350 GLN A O 1
ATOM 2691 N N . ARG A 1 351 ? -2.066 7.005 20.410 1.00 84.44 351 ARG A N 1
ATOM 2692 C CA . ARG A 1 351 ? -0.810 6.413 19.947 1.00 84.44 351 ARG A CA 1
ATOM 2693 C C . ARG A 1 351 ? 0.262 6.564 21.019 1.00 84.44 351 ARG A C 1
ATOM 2695 O O . ARG A 1 351 ? 1.026 5.588 21.177 1.00 84.44 351 ARG A O 1
#

Sequence (351 aa):
MFKRVMSLLTVVLGVMLVCCGCGKDSDSKSGSAAGSAPAIDQSDATAVMIAMIEAVEKSDADALYALTDPQARGKSGNLSKEDLFGRLQNAWSNPELKTMLPMIKAALKGDADEVWKVMPQAIKQSEIKRVDGDEAAAKARIKEEMPEAKDQFRRAFQAYLSQHDGKWYVSLANVQDPMEAARFRAQMSNSTVNLKMIGLALIMYSGDNRDYFPEDLSAIVAGGYLGGDAKYCSRVLIAPFDKISKPAANDKIQPQNTSYAYIMDKSVNVYSSQNPGQMPVAFEKPWIMPDMAKGVNVLYADGHVEFVQIDNVNKMSCQSVVSYLLQRNNRRTEAADQKLLQNAAKIDRQR

Radius of gyration: 26.45 Å; Cα contacts (8 Å, |Δi|>4): 488; chains: 1; bounding box: 75×44×72 Å

Solvent-accessible surface area (backbone atoms only — not comparable to full-atom values): 19080 Å² total; per-residue (Å²): 96,68,71,53,49,52,52,47,45,40,50,47,54,54,44,34,60,32,60,46,60,85,80,78,95,71,96,75,90,80,87,83,78,90,69,82,69,78,90,71,64,30,75,38,64,62,53,44,51,50,51,41,54,49,16,57,75,68,67,34,52,65,54,40,53,68,44,33,35,74,75,44,63,79,66,54,73,82,63,44,73,64,54,52,40,52,32,53,49,53,37,59,62,37,66,71,53,56,65,42,45,63,27,51,52,22,37,66,70,63,36,47,66,55,23,57,70,51,43,55,67,73,57,50,53,52,43,16,59,73,48,83,61,34,59,68,59,32,53,53,50,49,49,68,48,35,66,60,51,35,53,51,46,50,59,53,45,46,72,38,44,42,75,56,98,75,27,41,20,40,34,59,78,64,52,47,52,32,60,56,56,49,50,49,53,52,30,50,55,51,32,46,51,32,44,37,49,51,28,51,17,47,53,53,50,9,66,79,50,82,38,22,39,56,68,51,73,22,57,38,39,66,68,42,50,64,56,71,54,48,63,58,34,22,47,54,38,44,39,73,70,48,86,79,49,45,61,28,90,52,48,67,62,50,76,66,23,30,37,53,48,70,33,55,34,60,85,47,41,54,81,77,44,97,50,29,81,73,37,76,35,31,29,53,39,28,73,59,41,54,91,81,38,56,40,41,49,34,26,23,60,70,33,54,67,45,78,46,78,32,82,62,32,37,77,42,49,46,30,55,50,50,52,49,54,40,56,76,68,69,54,74,88,41,77,68,53,54,48,38,39,51,39,19,46,54,54,53,75,69,110

Mean predicted aligned error: 10.13 Å

Secondary structure (DSSP, 8-state):
-HHHHHHHHHHHHHHHHHH----------PPP--PPPP---TT-HHHHHHHHHHHHHTT-HHHHHHTB-HHHHTTSTT--HHHHHHHHHHHHT-HHHHHHHHHHHHHHHT-HHHHHHHS-HHHHHHHHHHTTT-HHHHHHHHHHHHHHHHHHHHHHHHTTEEEETTEEEE-GGG---HHHHHHHHHHHHHHHHHHHHHHHHHHHHHHHTTTBPPSSTHHHHHTTTTSS-HHHHHHHTS-TT-SS----SSS---GGG-SEEE---TT-BGGGSS-GGGSEEEEE-GGGS-TT--EEEEEETTS-EEEEE-TTGGG--HHHHHHHHHHHTT----HHHHHHHHHHHHHHTT-

pLDDT: mean 83.65, std 15.86, range [31.89, 98.69]